Protein AF-A0A7J6R3Q1-F1 (afdb_monomer)

Mean predicted aligned error: 6.63 Å

Nearest PDB structures (foldseek):
  5gvc-assembly1_A  TM=9.371E-01  e=1.812E-25  Homo sapiens
  5gve-assembly1_A  TM=9.717E-01  e=6.604E-25  Homo sapiens
  5gvc-assembly2_B  TM=8.829E-01  e=9.790E-26  Homo sapiens
  9ca0-assembly1_A  TM=7.994E-01  e=2.656E-23  Homo sapiens
  4cgy-assembly1_A  TM=9.527E-01  e=2.030E-17  Homo sapiens

pLDDT: mean 93.54, std 7.45, range [47.19, 98.5]

Structure (mmCIF, N/CA/C/O backbone):
data_AF-A0A7J6R3Q1-F1
#
_entry.id   AF-A0A7J6R3Q1-F1
#
loop_
_atom_site.group_PDB
_atom_site.id
_atom_site.type_symbol
_atom_site.label_atom_id
_atom_site.label_alt_id
_atom_site.label_comp_id
_atom_site.label_asym_id
_atom_site.label_entity_id
_atom_site.label_seq_id
_atom_site.pdbx_PDB_ins_code
_atom_site.Cartn_x
_atom_site.Cartn_y
_atom_site.Cartn_z
_atom_site.occupancy
_atom_site.B_iso_or_equiv
_atom_site.auth_seq_id
_atom_site.auth_comp_id
_atom_site.auth_asym_id
_atom_site.auth_atom_id
_atom_site.pdbx_PDB_model_num
ATOM 1 N N . ALA A 1 1 ? -12.164 14.844 12.478 1.00 47.19 1 ALA A N 1
ATOM 2 C CA . ALA A 1 1 ? -13.475 14.535 13.088 1.00 47.19 1 ALA A CA 1
ATOM 3 C C . ALA A 1 1 ? -14.376 15.763 13.005 1.00 47.19 1 ALA A C 1
ATOM 5 O O . ALA A 1 1 ? -13.894 16.852 13.288 1.00 47.19 1 ALA A O 1
ATOM 6 N N . ASN A 1 2 ? -15.641 15.621 12.595 1.00 47.22 2 ASN A N 1
ATOM 7 C CA . ASN A 1 2 ? -16.601 16.728 12.610 1.00 47.22 2 ASN A CA 1
ATOM 8 C C . ASN A 1 2 ? -16.964 17.042 14.076 1.00 47.22 2 ASN A C 1
ATOM 10 O O . ASN A 1 2 ? -17.654 16.233 14.702 1.00 47.22 2 ASN A O 1
ATOM 14 N N . PRO A 1 3 ? -16.545 18.189 14.646 1.00 54.56 3 PRO A N 1
ATOM 15 C CA . PRO A 1 3 ? -16.768 18.501 16.062 1.00 54.56 3 PRO A CA 1
ATOM 16 C C . PRO A 1 3 ? -18.255 18.531 16.442 1.00 54.56 3 PRO A C 1
ATOM 18 O O . PRO A 1 3 ? -18.611 18.383 17.610 1.00 54.56 3 PRO A O 1
ATOM 21 N N . LYS A 1 4 ? -19.141 18.689 15.448 1.00 55.97 4 LYS A N 1
ATOM 22 C CA . LYS A 1 4 ? -20.593 18.717 15.634 1.00 55.97 4 LYS A CA 1
ATOM 23 C C . LYS A 1 4 ? -21.190 17.356 16.000 1.00 55.97 4 LYS A C 1
ATOM 25 O O . LYS A 1 4 ? -22.265 17.333 16.583 1.00 55.97 4 LYS A O 1
ATOM 30 N N . GLN A 1 5 ? -20.517 16.241 15.702 1.00 71.62 5 GLN A N 1
ATOM 31 C CA . GLN A 1 5 ? -21.080 14.901 15.922 1.00 71.62 5 GLN A CA 1
ATOM 32 C C . GLN A 1 5 ? -21.045 14.444 17.387 1.00 71.62 5 GLN A C 1
ATOM 34 O O . GLN A 1 5 ? -21.755 13.508 17.730 1.00 71.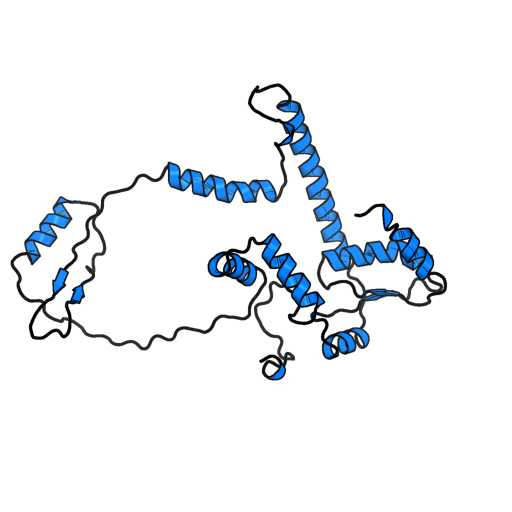62 5 GLN A O 1
ATOM 39 N N . ARG A 1 6 ? -20.243 15.088 18.258 1.00 86.94 6 ARG A N 1
ATOM 40 C CA . ARG A 1 6 ? -20.176 14.811 19.713 1.00 86.94 6 ARG A CA 1
ATOM 41 C C . ARG A 1 6 ? -20.172 13.306 20.057 1.00 86.94 6 ARG A C 1
ATOM 43 O O . ARG A 1 6 ? -20.817 12.880 21.015 1.00 86.94 6 ARG A O 1
ATOM 50 N N . MET A 1 7 ? -19.432 12.498 19.292 1.00 91.25 7 MET A N 1
ATOM 51 C CA . MET A 1 7 ? -19.564 11.035 19.341 1.00 91.25 7 MET A CA 1
ATOM 52 C C . MET A 1 7 ? -19.360 10.390 20.712 1.00 91.25 7 MET A C 1
ATOM 54 O O . MET A 1 7 ? -20.188 9.559 21.082 1.00 91.25 7 MET A O 1
ATOM 58 N N . PRO A 1 8 ? -18.375 10.813 21.524 1.00 93.31 8 PRO A N 1
ATOM 59 C CA . PRO A 1 8 ? -18.234 10.307 22.887 1.00 93.31 8 PRO A CA 1
ATOM 60 C C . PRO A 1 8 ? -19.495 10.487 23.744 1.00 93.31 8 PRO A C 1
ATOM 62 O O . PRO A 1 8 ? -19.832 9.616 24.539 1.00 93.31 8 PRO A O 1
ATOM 65 N N . GLN A 1 9 ? -20.207 11.609 23.588 1.00 93.06 9 GLN A N 1
ATOM 66 C CA . GLN A 1 9 ? -21.422 11.897 24.354 1.00 93.06 9 GLN A CA 1
ATOM 67 C C . GLN A 1 9 ? -22.590 11.033 23.888 1.00 93.06 9 GLN A C 1
ATOM 69 O O . GLN A 1 9 ? -23.322 10.515 24.724 1.00 93.06 9 GLN A O 1
ATOM 74 N N . HIS A 1 10 ? -22.733 10.850 22.574 1.00 94.19 10 HIS A N 1
ATOM 75 C CA . HIS A 1 10 ? -23.753 9.975 22.007 1.00 94.19 10 HIS A CA 1
ATOM 76 C C . HIS A 1 10 ? -23.550 8.521 22.454 1.00 94.19 10 HIS A C 1
ATOM 78 O O . HIS A 1 10 ? -24.457 7.944 23.040 1.00 94.19 10 HIS A O 1
ATOM 84 N N . LEU A 1 11 ? -22.336 7.971 22.320 1.00 95.50 11 LEU A N 1
ATOM 85 C CA . LEU A 1 11 ? -22.019 6.611 22.779 1.00 95.50 11 LEU A CA 1
ATOM 86 C C . LEU A 1 11 ? -22.299 6.421 24.276 1.00 95.50 11 LEU A C 1
ATOM 88 O O . LEU A 1 11 ? -22.873 5.411 24.677 1.00 95.50 11 LEU A O 1
ATOM 92 N N . ARG A 1 12 ? -21.932 7.399 25.115 1.00 95.31 12 ARG A N 1
ATOM 93 C CA . ARG A 1 12 ? -22.235 7.373 26.557 1.00 95.31 12 ARG A CA 1
ATOM 94 C C . ARG A 1 12 ? -23.730 7.440 26.854 1.00 95.31 12 ARG A C 1
ATOM 96 O O . ARG A 1 12 ? -24.148 6.911 27.872 1.00 95.31 12 ARG A O 1
ATOM 103 N N . ALA A 1 13 ? -24.514 8.139 26.037 1.00 94.81 13 ALA A N 1
ATOM 104 C CA . ALA A 1 13 ? -25.957 8.230 26.217 1.00 94.81 13 ALA A CA 1
ATOM 105 C C . ALA A 1 13 ? -26.648 6.912 25.840 1.00 94.81 13 ALA A C 1
ATOM 107 O O . ALA A 1 13 ? -27.387 6.381 26.662 1.00 94.81 13 ALA A O 1
ATOM 108 N N . GLU A 1 14 ? -26.343 6.365 24.660 1.00 95.06 14 GLU A N 1
ATOM 109 C CA . GLU A 1 14 ? -26.954 5.127 24.145 1.00 95.06 14 GLU A CA 1
ATOM 110 C C . GLU A 1 14 ? -26.579 3.886 24.963 1.00 95.06 14 GLU A C 1
ATOM 112 O O . GLU A 1 14 ? -27.340 2.933 25.046 1.00 95.06 14 GLU A O 1
ATOM 117 N N . SER A 1 15 ? -25.405 3.893 25.597 1.00 94.56 15 SER A N 1
ATOM 118 C CA . SER A 1 15 ? -24.937 2.767 26.413 1.00 94.56 15 SER A CA 1
ATOM 119 C C . SER A 1 15 ? -25.564 2.676 27.804 1.00 94.56 15 SER A C 1
ATOM 121 O O . SER A 1 15 ? -25.375 1.669 28.494 1.00 94.56 15 SER A O 1
ATOM 123 N N . LYS A 1 16 ? -26.301 3.700 28.252 1.00 93.19 16 LYS A N 1
ATOM 124 C CA . LYS A 1 16 ? -26.928 3.685 29.579 1.00 93.19 16 LYS A CA 1
ATOM 125 C C . LYS A 1 16 ? -27.995 2.601 29.652 1.00 93.19 16 LYS A C 1
ATOM 127 O O . LYS A 1 16 ? -28.958 2.609 28.898 1.00 93.19 16 LYS A O 1
ATOM 132 N N . GLY A 1 17 ? -27.846 1.706 30.624 1.00 89.94 17 GLY A N 1
ATOM 133 C CA . GLY A 1 17 ? -28.777 0.595 30.830 1.00 89.94 17 GLY A CA 1
ATOM 134 C C . GLY A 1 17 ? -28.518 -0.613 29.927 1.00 89.94 17 GLY A C 1
ATOM 135 O O . GLY A 1 17 ? -29.225 -1.608 30.050 1.00 89.94 17 GLY A O 1
ATOM 136 N N . CYS A 1 18 ? -27.496 -0.576 29.066 1.00 95.12 18 CYS A N 1
ATOM 137 C CA . CYS A 1 18 ? -27.062 -1.754 28.324 1.00 95.12 18 CYS A CA 1
ATOM 138 C C . CYS A 1 18 ? -26.256 -2.710 29.221 1.00 95.12 18 CYS A C 1
ATOM 140 O O . CYS A 1 18 ? -25.419 -2.293 30.028 1.00 95.12 18 CYS A O 1
ATOM 142 N N . ASN A 1 19 ? -26.470 -4.015 29.034 1.00 94.88 19 ASN A N 1
ATOM 143 C CA . ASN A 1 19 ? -25.751 -5.068 29.763 1.00 94.88 19 ASN A CA 1
ATOM 144 C C . ASN A 1 19 ? -24.535 -5.617 29.008 1.00 94.88 19 ASN A C 1
ATOM 146 O O . ASN A 1 19 ? -23.622 -6.139 29.643 1.00 94.88 19 ASN A O 1
ATOM 150 N N . HIS A 1 20 ? -24.532 -5.519 27.676 1.00 95.69 20 HIS A N 1
ATOM 151 C CA . HIS A 1 20 ? -23.501 -6.077 26.804 1.00 95.69 20 HIS A CA 1
ATOM 152 C C . HIS A 1 20 ? -23.085 -5.063 25.737 1.00 95.69 20 HIS A C 1
ATOM 154 O O . HIS A 1 20 ? -23.918 -4.316 25.225 1.00 95.69 20 HIS A O 1
ATOM 160 N N . LEU A 1 21 ? -21.806 -5.087 25.367 1.00 97.25 21 LEU A N 1
ATOM 161 C CA . LEU A 1 21 ? -21.246 -4.370 24.226 1.00 97.25 21 LEU A CA 1
ATOM 162 C C . LEU A 1 21 ? -20.681 -5.384 23.230 1.00 97.25 21 LEU A C 1
ATOM 164 O O . LEU A 1 21 ? -19.829 -6.192 23.592 1.00 97.25 21 LEU A O 1
ATOM 168 N N . VAL A 1 22 ? -21.120 -5.317 21.972 1.00 97.88 22 VAL A N 1
ATOM 169 C CA . VAL A 1 22 ? -20.560 -6.111 20.871 1.00 97.88 22 VAL A CA 1
ATOM 170 C C . VAL A 1 22 ? -19.975 -5.170 19.823 1.00 97.88 22 VAL A C 1
ATOM 172 O O . VAL A 1 22 ? -20.674 -4.314 19.286 1.00 97.88 22 VAL A O 1
ATOM 175 N N . LEU A 1 23 ? -18.685 -5.324 19.545 1.00 98.19 23 LEU A N 1
ATOM 176 C CA . LEU A 1 23 ? -17.909 -4.463 18.660 1.00 98.19 23 LEU A CA 1
ATOM 177 C C . LEU A 1 23 ? -17.920 -5.017 17.229 1.00 98.19 23 LEU A C 1
ATOM 179 O O . LEU A 1 23 ? -17.346 -6.076 16.959 1.00 98.19 23 LEU A O 1
ATOM 183 N N . TRP A 1 24 ? -18.548 -4.270 16.320 1.00 98.06 24 TRP A N 1
ATOM 184 C CA . TRP A 1 24 ? -18.731 -4.599 14.896 1.00 98.06 24 TRP A CA 1
ATOM 185 C C . TRP A 1 24 ? -17.920 -3.694 13.956 1.00 98.06 24 TRP A C 1
ATOM 187 O O . TRP A 1 24 ? -18.307 -3.456 12.819 1.00 98.06 24 TRP A O 1
ATOM 197 N N . LEU A 1 25 ? -16.804 -3.151 14.439 1.00 97.75 25 LEU A N 1
ATOM 198 C CA . LEU A 1 25 ? -15.900 -2.327 13.632 1.00 97.75 25 LEU A CA 1
ATOM 199 C C . LEU A 1 25 ? -15.152 -3.187 12.601 1.00 97.75 25 LEU A C 1
ATOM 201 O O . LEU A 1 25 ? -15.057 -4.404 12.772 1.00 97.75 25 LEU A O 1
ATOM 205 N N . ASP A 1 26 ? -14.592 -2.583 11.558 1.00 96.81 26 ASP A N 1
ATOM 206 C CA . ASP A 1 26 ? -13.839 -3.333 10.546 1.00 96.81 26 ASP A CA 1
ATOM 207 C C . ASP A 1 26 ? -12.664 -4.114 11.157 1.00 96.81 26 ASP A C 1
ATOM 209 O O . ASP A 1 26 ? -12.122 -3.758 12.205 1.00 96.81 26 ASP A O 1
ATOM 213 N N . CYS A 1 27 ? -12.312 -5.249 10.553 1.00 95.94 27 CYS A N 1
ATOM 214 C CA . CYS A 1 27 ? -11.351 -6.201 11.116 1.00 95.94 27 CYS A CA 1
ATOM 215 C C . CYS A 1 27 ? -9.914 -5.946 10.648 1.00 95.94 27 CYS A C 1
ATOM 217 O O . CYS A 1 27 ? -9.266 -6.828 10.085 1.00 95.94 27 CYS A O 1
ATOM 219 N N . ASP A 1 28 ? -9.411 -4.743 10.916 1.00 96.25 28 ASP A N 1
ATOM 220 C CA . ASP A 1 28 ? -7.991 -4.408 10.834 1.00 96.25 28 ASP A CA 1
ATOM 221 C C . ASP A 1 28 ? -7.494 -3.726 12.117 1.00 96.25 28 ASP A C 1
ATOM 223 O O . ASP A 1 28 ? -8.243 -3.530 13.075 1.00 96.25 28 ASP A O 1
ATOM 227 N N . ARG A 1 29 ? -6.207 -3.367 12.141 1.00 96.00 29 ARG A N 1
ATOM 228 C CA . ARG A 1 29 ? -5.588 -2.743 13.316 1.00 96.00 29 ARG A CA 1
ATOM 229 C C . ARG A 1 29 ? -6.234 -1.404 13.684 1.00 96.00 29 ARG A C 1
ATOM 231 O O . ARG A 1 29 ? -6.345 -1.111 14.869 1.00 96.00 29 ARG A O 1
ATOM 238 N N . GLU A 1 30 ? -6.654 -0.604 12.701 1.00 96.38 30 GLU A N 1
ATOM 239 C CA . GLU A 1 30 ? -7.325 0.679 12.956 1.00 96.38 30 GLU A CA 1
ATOM 240 C C . GLU A 1 30 ? -8.714 0.434 13.564 1.00 96.38 30 GLU A C 1
ATOM 242 O O . GLU A 1 30 ? -9.079 1.071 14.549 1.00 96.38 30 GLU A O 1
ATOM 247 N N . GLY A 1 31 ? -9.456 -0.555 13.062 1.00 96.88 31 GLY A N 1
ATOM 248 C CA . GLY A 1 31 ? -10.725 -0.984 13.643 1.00 96.88 31 GLY A CA 1
ATOM 249 C C . GLY A 1 31 ? -10.587 -1.519 15.071 1.00 96.88 31 GLY A C 1
ATOM 250 O O . GLY A 1 31 ? -11.420 -1.201 15.924 1.00 96.88 31 GLY A O 1
ATOM 251 N N . GLU A 1 32 ? -9.520 -2.266 15.378 1.00 97.75 32 GLU A N 1
ATOM 252 C CA . GLU A 1 32 ? -9.195 -2.665 16.756 1.00 97.75 32 GLU A CA 1
ATOM 253 C C . GLU A 1 32 ? -8.835 -1.456 17.632 1.00 97.75 32 GLU A C 1
ATOM 255 O O . GLU A 1 32 ? -9.290 -1.378 18.768 1.00 97.75 32 GLU A O 1
ATOM 260 N N . ASN A 1 33 ? -8.091 -0.469 17.132 1.00 98.31 33 ASN A N 1
ATOM 261 C CA . ASN A 1 33 ? -7.811 0.756 17.890 1.00 98.31 33 ASN A CA 1
ATOM 262 C C . ASN A 1 33 ? -9.106 1.521 18.232 1.00 98.31 33 ASN A C 1
ATOM 264 O O . ASN A 1 33 ? -9.354 1.832 19.401 1.00 98.31 33 ASN A O 1
ATOM 268 N N . ILE A 1 34 ? -10.004 1.691 17.256 1.00 97.88 34 ILE A N 1
ATOM 269 C CA . ILE A 1 34 ? -11.312 2.329 17.468 1.00 97.88 34 ILE A CA 1
ATOM 270 C C . ILE A 1 34 ? -12.184 1.508 18.437 1.00 97.88 34 ILE A C 1
ATOM 272 O O . ILE A 1 34 ? -12.945 2.089 19.215 1.00 97.88 34 ILE A O 1
ATOM 276 N N . CYS A 1 35 ? -12.059 0.172 18.475 1.00 98.12 35 CYS A N 1
ATOM 277 C CA . CYS A 1 35 ? -12.736 -0.646 19.491 1.00 98.12 35 CYS A CA 1
ATOM 278 C C . CYS A 1 35 ? -12.398 -0.160 20.906 1.00 98.12 35 CYS A C 1
ATOM 280 O O . CYS A 1 35 ? -13.302 0.012 21.728 1.00 98.12 35 CYS A O 1
ATOM 282 N N . TYR A 1 36 ? -11.121 0.111 21.185 1.00 97.81 36 TYR A N 1
ATOM 283 C CA . TYR A 1 36 ? -10.690 0.600 22.493 1.00 97.81 36 TYR A CA 1
ATOM 284 C C . TYR A 1 36 ? -11.151 2.039 22.760 1.00 97.81 36 TYR A C 1
ATOM 286 O O . TYR A 1 36 ? -11.558 2.332 23.887 1.00 97.81 36 TYR A O 1
ATOM 294 N N . GLU A 1 37 ? -11.200 2.916 21.753 1.00 97.19 37 GLU A N 1
ATOM 295 C CA . GLU A 1 37 ? -11.795 4.257 21.895 1.00 97.19 37 GLU A CA 1
ATOM 296 C C . GLU A 1 37 ? -13.293 4.196 22.254 1.00 97.19 37 GLU A C 1
ATOM 298 O O . GLU A 1 37 ? -13.773 4.922 23.135 1.00 97.19 37 GLU A O 1
ATOM 303 N N . VAL A 1 38 ? -14.049 3.299 21.610 1.00 97.50 38 VAL A N 1
ATOM 304 C CA . VAL A 1 38 ? -15.466 3.056 21.925 1.00 97.50 38 VAL A CA 1
ATOM 305 C C . VAL A 1 38 ? -15.599 2.511 23.345 1.00 97.50 38 VAL A C 1
ATOM 307 O O . VAL A 1 38 ? -16.398 3.027 24.132 1.00 97.50 38 VAL A O 1
ATOM 310 N N . MET A 1 39 ? -14.785 1.519 23.713 1.00 96.88 39 MET A N 1
ATOM 311 C CA . MET A 1 39 ? -14.803 0.912 25.045 1.00 96.88 39 MET A CA 1
ATOM 312 C C . MET A 1 39 ? -14.539 1.931 26.156 1.00 96.88 39 MET A C 1
ATOM 314 O O . MET A 1 39 ? -15.256 1.921 27.156 1.00 96.88 39 MET A O 1
ATOM 318 N N . GLN A 1 40 ? -13.581 2.848 25.975 1.00 95.75 40 GLN A N 1
ATOM 319 C CA . GLN A 1 40 ? -13.295 3.915 26.945 1.00 95.75 40 GLN A CA 1
ATOM 320 C C . GLN A 1 40 ? -14.526 4.781 27.255 1.00 95.75 40 GLN A C 1
ATOM 322 O O . GLN A 1 40 ? -14.663 5.300 28.363 1.00 95.75 40 GLN A O 1
ATOM 327 N N . ASN A 1 41 ? -15.436 4.931 26.290 1.00 95.81 41 ASN A N 1
ATOM 328 C CA . ASN A 1 41 ? -16.647 5.729 26.443 1.00 95.81 41 ASN A CA 1
ATOM 329 C C . ASN A 1 41 ? -17.856 4.912 26.914 1.00 95.81 41 ASN A C 1
ATOM 331 O O . ASN A 1 41 ? -18.677 5.438 27.663 1.00 95.81 41 ASN A O 1
ATOM 335 N N . VAL A 1 42 ? -17.964 3.651 26.497 1.00 96.19 42 VAL A N 1
ATOM 336 C CA . VAL A 1 42 ? -19.152 2.811 26.714 1.00 96.19 42 VAL A CA 1
ATOM 337 C C . VAL A 1 42 ? -19.048 1.958 27.976 1.00 96.19 42 VAL A C 1
ATOM 339 O O . VAL A 1 42 ? -19.983 1.933 28.770 1.00 96.19 42 VAL A O 1
ATOM 342 N N . VAL A 1 43 ? -17.912 1.293 28.214 1.00 95.19 43 VAL A N 1
ATOM 343 C CA . VAL A 1 43 ? -17.745 0.345 29.335 1.00 95.19 43 VAL A CA 1
ATOM 344 C C . VAL A 1 43 ? -18.062 0.963 30.703 1.00 95.19 43 VAL A C 1
ATOM 346 O O . VAL A 1 43 ? -18.712 0.293 31.505 1.00 95.19 43 VAL A O 1
ATOM 349 N N . PRO A 1 44 ? -17.699 2.230 31.003 1.00 95.06 44 PRO A N 1
ATOM 350 C CA . PRO A 1 44 ? -18.067 2.850 32.275 1.00 95.06 44 PRO A CA 1
ATOM 351 C C . PRO A 1 44 ? -19.580 3.007 32.499 1.00 95.06 44 PRO A C 1
ATOM 353 O O . PRO A 1 44 ? -19.989 3.168 33.647 1.00 95.06 44 PRO A O 1
ATOM 356 N N . GLN A 1 45 ? -20.385 2.994 31.429 1.00 93.62 45 GLN A N 1
ATOM 357 C CA . GLN A 1 45 ? -21.843 3.156 31.473 1.00 93.62 45 GLN A CA 1
ATOM 358 C C . GLN A 1 45 ? -22.599 1.819 31.552 1.00 93.62 45 GLN A C 1
ATOM 360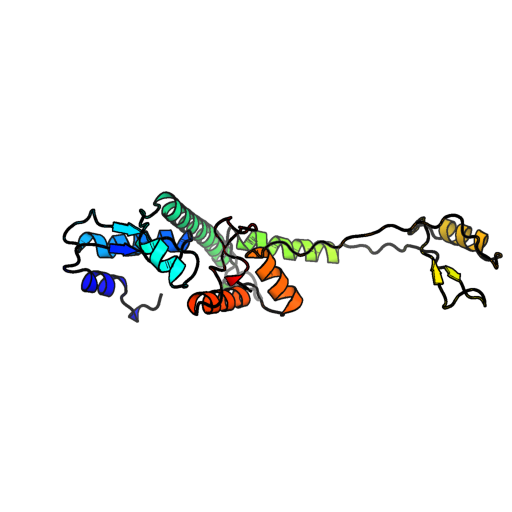 O O . GLN A 1 45 ? -23.790 1.819 31.864 1.00 93.62 45 GLN A O 1
ATOM 365 N N . LEU A 1 46 ? -21.930 0.693 31.275 1.00 92.38 46 LEU A N 1
ATOM 366 C CA . LEU A 1 46 ? -22.546 -0.635 31.300 1.00 92.38 46 LEU A CA 1
ATOM 367 C C . LEU A 1 46 ? -22.841 -1.086 32.733 1.00 92.38 46 LEU A C 1
ATOM 369 O O . LEU A 1 46 ? -22.052 -0.845 33.651 1.00 92.38 46 LEU A O 1
ATOM 373 N N . SER A 1 47 ? -23.946 -1.814 32.908 1.00 87.75 47 SER A N 1
ATOM 374 C CA . SER A 1 47 ? -24.292 -2.430 34.198 1.00 87.75 47 SER A CA 1
ATOM 375 C C . SER A 1 47 ? -23.289 -3.509 34.618 1.00 87.75 47 SER A C 1
ATOM 377 O O . SER A 1 47 ? -23.007 -3.655 35.804 1.00 87.75 47 SER A O 1
ATOM 379 N N . ASP A 1 48 ? -22.721 -4.230 33.647 1.00 87.94 48 ASP A N 1
ATOM 380 C CA . ASP A 1 48 ? -21.618 -5.167 33.850 1.00 87.94 48 ASP A CA 1
ATOM 381 C C . ASP A 1 48 ? -20.472 -4.842 32.887 1.00 87.94 48 ASP A C 1
ATOM 383 O O . ASP A 1 48 ? -20.593 -4.926 31.664 1.00 87.94 48 ASP A O 1
ATOM 387 N N . ARG A 1 49 ? -19.327 -4.473 33.461 1.00 87.31 49 ARG A N 1
ATOM 388 C CA . ARG A 1 49 ? -18.148 -4.010 32.723 1.00 87.31 49 ARG A CA 1
ATOM 389 C C . ARG A 1 49 ? -17.369 -5.139 32.046 1.00 87.31 49 ARG A C 1
ATOM 391 O O . ARG A 1 49 ? -16.471 -4.846 31.263 1.00 87.31 49 ARG A O 1
ATOM 398 N N . LYS A 1 50 ? -17.667 -6.406 32.353 1.00 86.88 50 LYS A N 1
ATOM 399 C CA . LYS A 1 50 ? -16.970 -7.570 31.775 1.00 86.88 50 LYS A CA 1
ATOM 400 C C . LYS A 1 50 ? -17.587 -8.053 30.462 1.00 86.88 50 LYS A C 1
ATOM 402 O O . LYS A 1 50 ? -16.967 -8.835 29.749 1.00 86.88 50 LYS A O 1
ATOM 407 N N . ASN A 1 51 ? -18.773 -7.564 30.116 1.00 92.75 51 ASN A N 1
ATOM 408 C CA . ASN A 1 51 ? -19.552 -8.032 28.975 1.00 92.75 51 ASN A CA 1
ATOM 409 C C . ASN A 1 51 ? -19.202 -7.301 27.673 1.00 92.75 51 ASN A C 1
ATOM 411 O O . ASN A 1 51 ? -20.061 -6.679 27.045 1.00 92.75 51 ASN A O 1
ATOM 415 N N . VAL A 1 52 ? -17.933 -7.380 27.272 1.00 96.94 52 VAL A N 1
ATOM 416 C CA . VAL A 1 52 ? -17.431 -6.795 26.023 1.00 96.94 52 VAL A CA 1
ATOM 417 C C . VAL A 1 52 ? -16.999 -7.899 25.071 1.00 96.94 52 VAL A C 1
ATOM 419 O O . VAL A 1 52 ? -16.173 -8.740 25.417 1.00 96.94 52 VAL A O 1
ATOM 422 N N . TRP A 1 53 ? -17.531 -7.854 23.855 1.00 97.94 53 TRP A N 1
ATOM 423 C CA . TRP A 1 53 ? -17.332 -8.865 22.826 1.00 97.94 53 TRP A CA 1
ATOM 424 C C . TRP A 1 53 ? -16.894 -8.232 21.511 1.00 97.94 53 TRP A C 1
ATOM 426 O O . TRP A 1 53 ? -17.251 -7.095 21.203 1.00 97.94 53 TRP A O 1
ATOM 436 N N . ARG A 1 54 ? -16.158 -8.992 20.703 1.00 98.06 54 ARG A N 1
ATOM 437 C CA . ARG A 1 54 ? -15.666 -8.583 19.387 1.00 98.06 54 ARG A CA 1
ATOM 438 C C . ARG A 1 54 ? -16.175 -9.537 18.314 1.00 98.06 54 ARG A C 1
ATOM 440 O O . ARG A 1 54 ? -15.838 -10.719 18.333 1.00 98.06 54 ARG A O 1
ATOM 447 N N . ALA A 1 55 ? -16.958 -9.017 17.373 1.00 98.12 55 ALA A N 1
ATOM 448 C CA . ALA A 1 55 ? -17.337 -9.748 16.171 1.00 98.12 55 ALA A CA 1
ATOM 449 C C . ALA A 1 55 ? -16.218 -9.634 15.128 1.00 98.12 55 ALA A C 1
ATOM 451 O O . ALA A 1 55 ? -15.715 -8.534 14.896 1.00 98.12 55 ALA A O 1
ATOM 452 N N . LYS A 1 56 ? -15.830 -10.754 14.507 1.00 96.88 56 LYS A N 1
ATOM 453 C CA . LYS A 1 56 ? -14.839 -10.790 13.422 1.00 96.88 56 LYS A CA 1
ATOM 454 C C . LYS A 1 56 ? -15.486 -11.270 12.129 1.00 96.88 56 LYS A C 1
ATOM 456 O O . LYS A 1 56 ? -16.062 -12.352 12.114 1.00 96.88 56 LYS A O 1
ATOM 461 N N . PHE A 1 57 ? -15.377 -10.473 11.074 1.00 95.00 57 PHE A N 1
ATOM 462 C CA . PHE A 1 57 ? -15.971 -10.722 9.761 1.00 95.00 57 PHE A CA 1
ATOM 463 C C . PHE A 1 57 ? -15.056 -10.169 8.660 1.00 95.00 57 PHE A C 1
ATOM 465 O O . PHE A 1 57 ? -14.137 -9.394 8.925 1.00 95.00 57 PHE A O 1
ATOM 472 N N . SER A 1 58 ? -15.253 -10.605 7.420 1.00 93.25 58 SER A N 1
ATOM 473 C CA . SER A 1 58 ? -14.481 -10.140 6.254 1.00 93.25 58 SER A CA 1
ATOM 474 C C . SER A 1 58 ? -15.372 -9.670 5.104 1.00 93.25 58 SER A C 1
ATOM 476 O O . SER A 1 58 ? -14.875 -9.200 4.083 1.00 93.25 58 SER A O 1
ATOM 478 N N . SER A 1 59 ? -16.689 -9.785 5.252 1.00 91.44 59 SER A N 1
ATOM 479 C CA . SER A 1 59 ? -17.702 -9.341 4.302 1.00 91.44 59 SER A CA 1
ATOM 480 C C . SER A 1 59 ? -18.988 -8.960 5.035 1.00 91.44 59 SER A C 1
ATOM 482 O O . SER A 1 59 ? -19.254 -9.431 6.139 1.00 91.44 59 SER A O 1
ATOM 484 N N . LEU A 1 60 ? -19.823 -8.143 4.393 1.00 92.06 60 LEU A N 1
ATOM 485 C CA . LEU A 1 60 ? -21.148 -7.780 4.911 1.00 92.06 60 LEU A CA 1
ATOM 486 C C . LEU A 1 60 ? -22.254 -8.747 4.456 1.00 92.06 60 LEU A C 1
ATOM 488 O O . LEU A 1 60 ? -23.440 -8.431 4.522 1.00 92.06 60 LEU A O 1
ATOM 492 N N . VAL A 1 61 ? -21.879 -9.940 3.988 1.00 89.69 61 VAL A N 1
ATOM 493 C CA . VAL A 1 61 ? -22.828 -10.973 3.565 1.00 89.69 61 VAL A CA 1
ATOM 494 C C . VAL A 1 61 ? -23.431 -11.646 4.798 1.00 89.69 61 VAL A C 1
ATOM 496 O O . VAL A 1 61 ? -22.729 -11.966 5.758 1.00 89.69 61 VAL A O 1
ATOM 499 N N . ALA A 1 62 ? -24.737 -11.924 4.760 1.00 90.31 62 ALA A N 1
ATOM 500 C CA . ALA A 1 62 ? -25.489 -12.459 5.898 1.00 90.31 62 ALA A CA 1
ATOM 501 C C . ALA A 1 62 ? -24.851 -13.709 6.535 1.00 90.31 62 ALA A C 1
ATOM 503 O O . ALA A 1 62 ? -24.823 -13.825 7.758 1.00 90.31 62 ALA A O 1
ATOM 504 N N . LYS A 1 63 ? -24.307 -14.624 5.722 1.00 90.00 63 LYS A N 1
ATOM 505 C CA . LYS A 1 63 ? -23.629 -15.847 6.185 1.00 90.00 63 LYS A CA 1
ATOM 506 C C . LYS A 1 63 ? -22.419 -15.539 7.075 1.00 90.00 63 LYS A C 1
ATOM 508 O O . LYS A 1 63 ? -22.262 -16.171 8.118 1.00 90.00 63 LYS A O 1
ATOM 513 N N . ASP A 1 64 ? -21.605 -14.559 6.687 1.00 90.56 64 ASP A N 1
ATOM 514 C CA . ASP A 1 64 ? -20.395 -14.161 7.412 1.00 90.56 64 ASP A CA 1
ATOM 515 C C . ASP A 1 64 ? -20.750 -13.426 8.713 1.00 90.56 64 ASP A C 1
ATOM 517 O O . ASP A 1 64 ? -20.254 -13.763 9.785 1.00 90.56 64 ASP A O 1
ATOM 521 N N . LEU A 1 65 ? -21.729 -12.516 8.664 1.00 94.38 65 LEU A N 1
ATOM 522 C CA . LEU A 1 65 ? -22.213 -11.805 9.854 1.00 94.38 65 LEU A CA 1
ATOM 523 C C . LEU A 1 65 ? -22.868 -12.751 10.876 1.00 94.38 65 LEU A C 1
ATOM 525 O O . LEU A 1 65 ? -22.623 -12.644 12.077 1.00 94.38 65 LEU A O 1
ATOM 529 N N . GLN A 1 66 ? -23.668 -13.722 10.424 1.00 95.56 66 GLN A N 1
ATOM 530 C CA . GLN A 1 66 ? -24.242 -14.740 11.311 1.00 95.56 66 GLN A CA 1
ATOM 531 C C . GLN A 1 66 ? -23.161 -15.631 11.929 1.00 95.56 66 GLN A C 1
ATOM 533 O O . GLN A 1 66 ? -23.261 -15.993 13.103 1.00 95.56 66 GLN A O 1
ATOM 538 N N . HIS A 1 67 ? -22.130 -15.985 11.158 1.00 94.19 67 HIS A N 1
ATOM 539 C CA . HIS A 1 67 ? -20.985 -16.725 11.674 1.00 94.19 67 HIS A CA 1
ATOM 540 C C . HIS A 1 67 ? -20.228 -15.913 12.736 1.00 94.19 67 HIS A C 1
ATOM 542 O O . HIS A 1 67 ? -19.959 -16.446 13.813 1.00 94.19 67 HIS A O 1
ATOM 548 N N . ALA A 1 68 ? -19.970 -14.628 12.484 1.00 96.56 68 ALA A N 1
ATOM 549 C CA . ALA A 1 68 ? -19.314 -13.716 13.419 1.00 96.56 68 ALA A CA 1
ATOM 550 C C . ALA A 1 68 ? -20.097 -13.565 14.732 1.00 96.56 68 ALA A C 1
ATOM 552 O O . ALA A 1 68 ? -19.519 -13.642 15.813 1.00 96.56 68 ALA A O 1
ATOM 553 N N . TYR A 1 69 ? -21.424 -13.423 14.652 1.00 96.94 69 TYR A N 1
ATOM 554 C CA . TYR A 1 69 ? -22.288 -13.326 15.831 1.00 96.94 69 TYR A CA 1
ATOM 555 C C . TYR A 1 69 ? -22.300 -14.612 16.671 1.00 96.94 69 TYR A C 1
ATOM 557 O O . TYR A 1 69 ? -22.368 -14.554 17.894 1.00 96.94 69 TYR A O 1
ATOM 565 N N . ARG A 1 70 ? -22.218 -15.787 16.033 1.00 97.38 70 ARG A N 1
ATOM 566 C CA . ARG A 1 70 ? -22.160 -17.078 16.742 1.00 97.38 70 ARG A CA 1
ATOM 567 C C . ARG A 1 70 ? -20.789 -17.363 17.361 1.00 97.38 70 ARG A C 1
ATOM 569 O O . ARG A 1 70 ? -20.710 -18.182 18.268 1.00 97.38 70 ARG A O 1
ATOM 576 N N . ASN A 1 71 ? -19.734 -16.703 16.883 1.00 96.88 71 ASN A N 1
ATOM 577 C CA . ASN A 1 71 ? -18.344 -16.932 17.287 1.00 96.88 71 ASN A CA 1
ATOM 578 C C . ASN A 1 71 ? -17.692 -15.635 17.788 1.00 96.88 71 ASN A C 1
ATOM 580 O O . ASN A 1 71 ? -16.623 -15.237 17.321 1.00 96.88 71 ASN A O 1
ATOM 584 N N . LEU A 1 72 ? -18.353 -14.954 18.728 1.00 97.69 72 LEU A N 1
ATOM 585 C CA . LEU A 1 72 ? -17.811 -13.740 19.333 1.00 97.69 72 LEU A CA 1
ATOM 586 C C . LEU A 1 72 ? -16.506 -14.031 20.080 1.00 97.69 72 LEU A C 1
ATOM 588 O O . LEU A 1 72 ? -16.407 -14.986 20.849 1.00 97.69 72 LEU A O 1
ATOM 592 N N . GLY A 1 73 ? -15.515 -13.170 19.865 1.00 97.00 73 GLY A N 1
ATOM 593 C CA . GLY A 1 73 ? -14.248 -13.182 20.584 1.00 97.00 73 GLY A CA 1
ATOM 594 C C . GLY A 1 73 ? -14.091 -11.961 21.485 1.00 97.00 73 GLY A C 1
ATOM 595 O O . GLY A 1 73 ? -15.064 -11.319 21.882 1.00 97.00 73 GLY A O 1
ATOM 596 N N . TYR A 1 74 ? -12.835 -11.612 21.753 1.00 97.25 74 TYR A N 1
ATOM 597 C CA . TYR A 1 74 ? -12.445 -10.432 22.522 1.00 97.25 74 TYR A CA 1
ATOM 598 C C . TYR A 1 74 ? -11.604 -9.480 21.659 1.00 97.25 74 TYR A C 1
ATOM 600 O O . TYR A 1 74 ? -10.918 -9.949 20.743 1.00 97.25 74 TYR A O 1
ATOM 608 N N . PRO A 1 75 ? -11.663 -8.161 21.915 1.00 97.25 75 PRO A N 1
ATOM 609 C CA . PRO A 1 75 ? -10.826 -7.186 21.220 1.00 97.25 75 PRO A CA 1
ATOM 610 C C . PRO A 1 75 ? -9.338 -7.424 21.519 1.00 97.25 75 PRO A C 1
ATOM 612 O O . PRO A 1 75 ? -8.981 -7.902 22.600 1.00 97.25 75 PRO A O 1
ATOM 615 N N . ASN A 1 76 ? -8.467 -7.113 20.557 1.00 97.69 76 ASN A N 1
ATOM 616 C CA . ASN A 1 76 ? -7.031 -7.365 20.666 1.00 97.69 76 ASN A CA 1
ATOM 617 C C . ASN A 1 76 ? -6.262 -6.103 21.079 1.00 97.69 76 ASN A C 1
ATOM 619 O O . ASN A 1 76 ? -5.953 -5.240 20.257 1.00 97.69 76 ASN A O 1
ATOM 623 N N . GLN A 1 77 ? -5.873 -6.031 22.355 1.00 97.25 77 GLN A N 1
ATOM 624 C CA . GLN A 1 77 ? -5.173 -4.865 22.899 1.00 97.25 77 GLN A CA 1
ATOM 625 C C . GLN A 1 77 ? -3.815 -4.621 22.241 1.00 97.25 77 GLN A C 1
ATOM 627 O O . GLN A 1 77 ? -3.425 -3.473 22.058 1.00 97.25 77 GLN A O 1
ATOM 632 N N . ASN A 1 78 ? -3.092 -5.677 21.870 1.00 98.31 78 ASN A N 1
ATOM 633 C CA . ASN A 1 78 ? -1.760 -5.530 21.285 1.00 98.31 78 ASN A CA 1
ATOM 634 C C . ASN A 1 78 ? -1.828 -4.893 19.892 1.00 98.31 78 ASN A C 1
ATOM 636 O O . ASN A 1 78 ? -0.968 -4.087 19.540 1.00 98.31 78 ASN A O 1
ATOM 640 N N . GLU A 1 79 ? -2.862 -5.217 19.111 1.00 97.44 79 GLU A N 1
ATOM 641 C CA . GLU A 1 79 ? -3.100 -4.571 17.817 1.00 97.44 79 GLU A CA 1
ATOM 642 C C . GLU A 1 79 ? -3.452 -3.093 18.000 1.00 97.44 79 GLU A C 1
ATOM 644 O O . GLU A 1 79 ? -2.840 -2.247 17.347 1.00 97.44 79 GLU A O 1
ATOM 649 N N . ALA A 1 80 ? -4.336 -2.769 18.947 1.00 97.88 80 ALA A N 1
ATOM 650 C CA . ALA A 1 80 ? -4.685 -1.385 19.266 1.00 97.88 80 ALA A CA 1
ATOM 651 C C . ALA A 1 80 ? -3.472 -0.562 19.737 1.00 97.88 80 ALA A C 1
ATOM 653 O O . ALA A 1 80 ? -3.226 0.519 19.204 1.00 97.88 80 ALA A O 1
ATOM 654 N N . LEU A 1 81 ? -2.661 -1.104 20.655 1.00 98.25 81 LEU A N 1
ATOM 655 C CA . LEU A 1 81 ? -1.436 -0.459 21.143 1.00 98.25 81 LEU A CA 1
ATOM 656 C C . LEU A 1 81 ? -0.398 -0.258 20.031 1.00 98.25 81 LEU A C 1
ATOM 658 O O . LEU A 1 81 ? 0.366 0.704 20.067 1.00 98.25 81 LEU A O 1
ATOM 662 N N . SER A 1 82 ? -0.364 -1.139 19.025 1.00 98.12 82 SER A N 1
ATOM 663 C CA . SER A 1 82 ? 0.519 -0.955 17.868 1.00 98.12 82 SER A CA 1
ATOM 664 C C . SER A 1 82 ? 0.126 0.263 17.023 1.00 98.12 82 SER A C 1
ATOM 666 O O . SER A 1 82 ? 1.002 0.942 16.483 1.00 98.12 82 SER A O 1
ATOM 668 N N . VAL A 1 83 ? -1.174 0.570 16.939 1.00 98.19 83 VAL A N 1
ATOM 669 C CA . VAL A 1 83 ? -1.676 1.776 16.268 1.00 98.19 83 VAL A CA 1
ATOM 670 C C . VAL A 1 83 ? -1.345 3.016 17.088 1.00 98.19 83 VAL A C 1
ATOM 672 O O . VAL A 1 83 ? -0.810 3.964 16.517 1.00 98.19 83 VAL A O 1
ATOM 675 N N . ASP A 1 84 ? -1.561 2.989 18.406 1.00 97.88 84 ASP A N 1
ATOM 676 C CA . ASP A 1 84 ? -1.203 4.103 19.298 1.00 97.88 84 ASP A CA 1
ATOM 677 C C . ASP A 1 84 ? 0.291 4.439 19.195 1.00 97.88 84 ASP A C 1
ATOM 679 O O . ASP A 1 84 ? 0.669 5.595 18.992 1.00 97.88 84 ASP A O 1
ATOM 683 N N . ALA A 1 85 ? 1.152 3.416 19.239 1.00 98.25 85 ALA A N 1
ATOM 684 C CA . ALA A 1 85 ? 2.592 3.586 19.076 1.00 98.25 85 ALA A CA 1
ATOM 685 C C . ALA A 1 85 ? 2.942 4.227 17.723 1.00 98.25 85 ALA A C 1
ATOM 687 O O . ALA A 1 85 ? 3.755 5.152 17.666 1.00 98.25 85 ALA A O 1
ATOM 688 N N . ARG A 1 86 ? 2.309 3.778 16.629 1.00 98.19 86 ARG A N 1
ATOM 689 C CA . ARG A 1 86 ? 2.504 4.364 15.295 1.00 98.19 86 ARG A CA 1
ATOM 690 C C . ARG A 1 86 ? 2.070 5.833 15.261 1.00 98.19 86 ARG A C 1
ATOM 692 O O . ARG A 1 86 ? 2.836 6.671 14.791 1.00 98.19 86 ARG A O 1
ATOM 699 N N . GLN A 1 87 ? 0.882 6.152 15.777 1.00 97.44 87 GLN A N 1
ATOM 700 C CA . GLN A 1 87 ? 0.366 7.522 15.838 1.00 97.44 87 GLN A CA 1
ATOM 701 C C . GLN A 1 87 ? 1.300 8.443 16.635 1.00 97.44 87 GLN A C 1
ATOM 703 O O . GLN A 1 87 ? 1.586 9.561 16.202 1.00 97.44 87 GLN A O 1
ATOM 708 N N . GLU A 1 88 ? 1.816 7.971 17.773 1.00 98.00 88 GLU A N 1
ATOM 709 C CA . GLU A 1 88 ? 2.733 8.733 18.617 1.00 98.00 88 GLU A CA 1
ATOM 710 C C . GLU A 1 88 ? 4.078 8.994 17.923 1.00 98.00 88 GLU A C 1
ATOM 712 O O . GLU A 1 88 ? 4.571 10.126 17.950 1.00 98.00 88 GLU A O 1
ATOM 717 N N . ILE A 1 89 ? 4.656 7.980 17.268 1.00 97.75 89 ILE A N 1
ATOM 718 C CA . ILE A 1 89 ? 5.913 8.107 16.513 1.00 97.75 89 ILE A CA 1
ATOM 719 C C . ILE A 1 89 ? 5.746 9.085 15.347 1.00 97.75 89 ILE A C 1
ATOM 721 O O . ILE A 1 89 ? 6.562 10.001 15.194 1.00 97.75 89 ILE A O 1
ATOM 725 N N . ASP A 1 90 ? 4.689 8.919 14.549 1.00 97.38 90 ASP A N 1
ATOM 726 C CA . ASP A 1 90 ? 4.406 9.772 13.395 1.00 97.38 90 ASP A CA 1
ATOM 727 C C . ASP A 1 90 ? 4.213 11.232 13.832 1.00 97.38 90 ASP A C 1
ATOM 729 O O . ASP A 1 90 ? 4.797 12.142 13.237 1.00 97.38 90 ASP A O 1
ATOM 733 N N . LEU A 1 91 ? 3.461 11.463 14.916 1.00 97.44 91 LEU A N 1
ATOM 734 C CA . LEU A 1 91 ? 3.207 12.798 15.452 1.00 97.44 91 LEU A CA 1
ATOM 735 C C . LEU A 1 91 ? 4.478 13.441 16.014 1.00 97.44 91 LEU A C 1
ATOM 737 O O . LEU A 1 91 ? 4.802 14.571 15.646 1.00 97.44 91 LEU A O 1
ATOM 741 N N . LYS A 1 92 ? 5.197 12.756 16.912 1.00 97.69 92 LYS A N 1
ATOM 742 C CA . LYS A 1 92 ? 6.371 13.326 17.592 1.00 97.69 92 LYS A CA 1
ATOM 743 C C . LYS A 1 92 ? 7.478 13.642 16.599 1.00 97.69 92 LYS A C 1
ATOM 745 O O . LYS A 1 92 ? 7.961 14.775 16.565 1.00 97.69 92 LYS A O 1
ATOM 750 N N . THR A 1 93 ? 7.844 12.670 15.768 1.00 97.31 93 THR A N 1
ATOM 751 C CA . THR A 1 93 ? 8.894 12.845 14.765 1.00 97.31 93 THR A CA 1
ATOM 752 C C . THR A 1 93 ? 8.452 13.853 13.702 1.00 97.31 93 THR A C 1
ATOM 754 O O . THR A 1 93 ? 9.192 14.788 13.395 1.00 97.31 93 THR A O 1
ATOM 757 N N . GLY A 1 94 ? 7.225 13.731 13.185 1.00 96.81 94 GLY A N 1
ATOM 758 C CA . GLY A 1 94 ? 6.699 14.636 12.165 1.00 96.81 94 GLY A CA 1
ATOM 759 C C . GLY A 1 94 ? 6.673 16.091 12.629 1.00 96.81 94 GLY A C 1
ATOM 760 O O . GLY A 1 94 ? 7.223 16.964 11.956 1.00 96.81 94 GLY A O 1
ATOM 761 N N . VAL A 1 95 ? 6.115 16.367 13.814 1.00 97.25 95 VAL A N 1
ATOM 762 C CA . VAL A 1 95 ? 6.033 17.727 14.369 1.00 97.25 95 VAL A CA 1
ATOM 763 C C . VAL A 1 95 ? 7.413 18.286 14.698 1.00 97.25 95 VAL A C 1
ATOM 765 O O . VAL A 1 95 ? 7.659 19.452 14.388 1.00 97.25 95 VAL A O 1
ATOM 768 N N . ALA A 1 96 ? 8.308 17.495 15.299 1.00 97.81 96 ALA A N 1
ATOM 769 C CA . ALA A 1 96 ? 9.643 17.960 15.673 1.00 97.81 96 ALA A CA 1
ATOM 770 C C . ALA A 1 96 ? 10.436 18.446 14.450 1.00 97.81 96 ALA A C 1
ATOM 772 O O . ALA A 1 96 ? 10.857 19.604 14.406 1.00 97.81 96 ALA A O 1
ATOM 773 N N . PHE A 1 97 ? 10.576 17.598 13.427 1.00 97.81 97 PHE A N 1
ATOM 774 C CA . PHE A 1 97 ? 11.348 17.934 12.230 1.00 97.81 97 PHE A CA 1
ATOM 775 C C . PHE A 1 97 ? 10.637 18.949 11.333 1.00 97.81 97 PHE A C 1
ATOM 777 O O . PHE A 1 97 ? 11.296 19.818 10.759 1.00 97.81 97 PHE A O 1
ATOM 784 N N . THR A 1 98 ? 9.307 18.888 11.220 1.00 97.44 98 THR A N 1
ATOM 785 C CA . THR A 1 98 ? 8.544 19.878 10.443 1.00 97.44 98 THR A CA 1
ATOM 786 C C . THR A 1 98 ? 8.671 21.260 11.073 1.00 97.44 98 THR A C 1
ATOM 788 O O . THR A 1 98 ? 9.094 22.191 10.399 1.00 97.44 98 THR A O 1
ATOM 791 N N . ARG A 1 99 ? 8.399 21.414 12.379 1.00 96.81 99 ARG A N 1
ATOM 792 C CA . ARG A 1 99 ? 8.489 22.728 13.046 1.00 96.81 99 ARG A CA 1
ATOM 793 C C . ARG A 1 99 ? 9.903 23.289 13.073 1.00 96.81 99 ARG A C 1
ATOM 795 O O . ARG A 1 99 ? 10.061 24.506 13.017 1.00 96.81 99 ARG A O 1
ATOM 802 N N . PHE A 1 100 ? 10.912 22.427 13.182 1.00 97.44 100 PHE A N 1
ATOM 803 C CA . PHE A 1 100 ? 12.303 22.847 13.063 1.00 97.44 100 PHE A CA 1
ATOM 804 C C . PHE A 1 100 ? 12.573 23.463 11.683 1.00 97.44 100 PHE A C 1
ATOM 806 O O . PHE A 1 100 ? 13.024 24.602 11.611 1.00 97.44 100 PHE A O 1
ATOM 813 N N . GLN A 1 101 ? 12.242 22.753 10.600 1.00 96.38 101 GLN A N 1
ATOM 814 C CA . GLN A 1 101 ? 12.502 23.216 9.234 1.00 96.38 101 GLN A CA 1
ATOM 815 C C . GLN A 1 101 ? 11.685 24.457 8.870 1.00 96.38 101 GLN A C 1
ATOM 817 O O . GLN A 1 101 ? 12.251 25.418 8.355 1.00 96.38 101 GLN A O 1
ATOM 822 N N . THR A 1 102 ? 10.383 24.474 9.173 1.00 96.00 102 THR A N 1
ATOM 823 C CA . THR A 1 102 ? 9.516 25.617 8.850 1.00 96.00 102 THR A CA 1
ATOM 824 C C . THR A 1 102 ? 10.020 26.889 9.530 1.00 96.00 102 THR A C 1
ATOM 826 O O . THR A 1 102 ? 10.156 27.912 8.869 1.00 96.00 102 THR A O 1
AT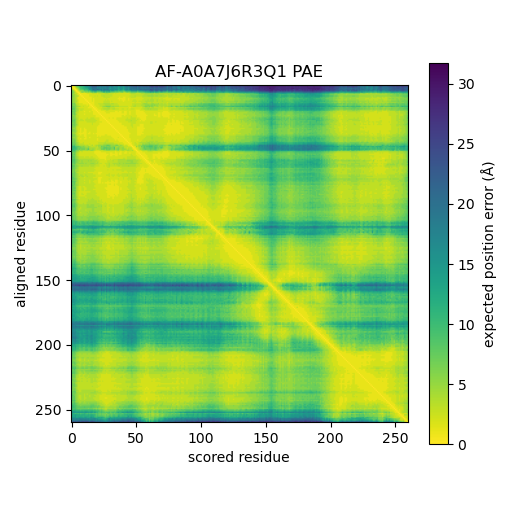OM 829 N N . ARG A 1 103 ? 10.400 26.826 10.817 1.00 94.75 103 ARG A N 1
ATOM 830 C CA . ARG A 1 103 ? 10.994 27.970 11.534 1.00 94.75 103 ARG A CA 1
ATOM 831 C C . ARG A 1 103 ? 12.379 28.343 11.020 1.00 94.75 103 ARG A C 1
ATOM 833 O O . ARG A 1 103 ? 12.674 29.524 10.903 1.00 94.75 103 ARG A O 1
ATOM 840 N N . TYR A 1 104 ? 13.226 27.359 10.728 1.00 95.44 104 TYR A N 1
ATOM 841 C CA . TYR A 1 104 ? 14.586 27.604 10.246 1.00 95.44 104 TYR A CA 1
ATOM 842 C C . TYR A 1 104 ? 14.607 28.300 8.875 1.00 95.44 104 TYR A C 1
ATOM 844 O O . TYR A 1 104 ? 15.477 29.131 8.614 1.00 95.44 104 TYR A O 1
ATOM 852 N N . PHE A 1 105 ? 13.653 27.972 8.001 1.00 94.56 105 PHE A N 1
ATOM 853 C CA . PHE A 1 105 ? 13.548 28.540 6.656 1.00 94.56 105 PHE A CA 1
ATOM 854 C C . PHE A 1 105 ? 12.615 29.752 6.553 1.00 94.56 105 PHE A C 1
ATOM 856 O O . PHE A 1 105 ? 12.546 30.374 5.492 1.00 94.56 105 PHE A O 1
ATOM 863 N N . GLN A 1 106 ? 11.922 30.118 7.633 1.00 94.12 106 GLN A N 1
ATOM 864 C CA . GLN A 1 106 ? 10.982 31.233 7.641 1.00 94.12 106 GLN A CA 1
ATOM 865 C C . GLN A 1 106 ? 11.679 32.550 7.269 1.00 94.12 106 GLN A C 1
ATOM 867 O O . GLN A 1 106 ? 12.580 33.007 7.968 1.00 94.12 106 GLN A O 1
ATOM 872 N N . GLY A 1 107 ? 11.258 33.164 6.157 1.00 91.19 107 GLY A N 1
ATOM 873 C CA . GLY A 1 107 ? 11.812 34.433 5.667 1.00 91.19 107 GLY A CA 1
ATOM 874 C C . GLY A 1 107 ? 13.250 34.353 5.137 1.00 91.19 107 GLY A C 1
ATOM 875 O O . GLY A 1 107 ? 13.847 35.391 4.868 1.00 91.19 107 GLY A O 1
ATOM 876 N N . LYS A 1 108 ? 13.819 33.147 4.987 1.00 93.12 108 LYS A N 1
ATOM 877 C CA . LYS A 1 108 ? 15.212 32.959 4.548 1.00 93.12 108 LYS A CA 1
ATOM 878 C C . LYS A 1 108 ? 15.388 33.053 3.030 1.00 93.12 108 LYS A C 1
ATOM 880 O O . LYS A 1 108 ? 16.443 33.478 2.569 1.00 93.12 108 LYS A O 1
ATOM 885 N N . TYR A 1 109 ? 14.371 32.661 2.266 1.00 91.94 109 TYR A N 1
ATOM 886 C CA . TYR A 1 109 ? 14.374 32.704 0.804 1.00 91.94 109 TYR A CA 1
ATOM 887 C C . TYR A 1 109 ? 13.086 33.369 0.316 1.00 91.94 109 TYR A C 1
ATOM 889 O O . TYR A 1 109 ? 12.007 33.002 0.775 1.00 91.94 109 TYR A O 1
ATOM 897 N N . GLY A 1 110 ? 13.198 34.335 -0.604 1.00 89.00 110 GLY A N 1
ATOM 898 C CA . GLY A 1 110 ? 12.042 35.066 -1.145 1.00 89.00 110 GLY A CA 1
ATOM 899 C C . GLY A 1 110 ? 11.052 34.176 -1.903 1.00 89.00 110 GLY A C 1
ATOM 900 O O . GLY A 1 110 ? 9.853 34.432 -1.861 1.00 89.00 110 GLY A O 1
ATOM 901 N N . ASP A 1 111 ? 11.549 33.090 -2.503 1.00 92.75 111 ASP A N 1
ATOM 902 C CA . ASP A 1 111 ? 10.768 32.172 -3.343 1.00 92.75 111 ASP A CA 1
ATOM 903 C C . ASP A 1 111 ? 10.322 30.894 -2.608 1.00 92.75 111 ASP A C 1
ATOM 905 O O . ASP A 1 111 ? 9.789 29.973 -3.226 1.00 92.75 111 ASP A O 1
ATOM 909 N N . LEU A 1 112 ? 10.557 30.796 -1.293 1.00 90.38 112 LEU A N 1
ATOM 910 C CA . LEU A 1 112 ? 10.180 29.625 -0.501 1.00 90.38 112 LEU A CA 1
ATOM 911 C C . LEU A 1 112 ? 9.091 29.971 0.510 1.00 90.38 112 LEU A C 1
ATOM 913 O O . LEU A 1 112 ? 9.350 30.603 1.537 1.00 90.38 112 LEU A O 1
ATOM 917 N N . ASP A 1 113 ? 7.899 29.421 0.299 1.00 91.88 113 ASP A N 1
ATOM 918 C CA . ASP A 1 113 ? 6.929 29.301 1.379 1.00 91.88 113 ASP A CA 1
ATOM 919 C C . ASP A 1 113 ? 7.348 28.163 2.321 1.00 91.88 113 ASP A C 1
ATOM 921 O O . ASP A 1 113 ? 7.086 26.980 2.090 1.00 91.88 113 ASP A O 1
ATOM 925 N N . SER A 1 114 ? 8.016 28.542 3.413 1.00 87.06 114 SER A N 1
ATOM 926 C CA . SER A 1 114 ? 8.477 27.608 4.444 1.00 87.06 114 SER A CA 1
ATOM 927 C C . SER A 1 114 ? 7.361 26.737 5.032 1.00 87.06 114 SER A C 1
ATOM 929 O O . SER A 1 114 ? 7.671 25.660 5.534 1.00 87.06 114 SER A O 1
ATOM 931 N N . SER A 1 115 ? 6.085 27.146 4.953 1.00 88.25 115 SER A N 1
ATOM 932 C CA . SER A 1 115 ? 4.951 26.376 5.484 1.00 88.25 115 SER A CA 1
ATOM 933 C C . SER A 1 115 ? 4.679 25.076 4.717 1.00 88.25 115 SER A C 1
ATOM 935 O O . SER A 1 115 ? 4.066 24.159 5.264 1.00 88.25 115 SER A O 1
ATOM 937 N N . LEU A 1 116 ? 5.193 24.964 3.488 1.00 90.75 116 LEU A N 1
ATOM 938 C CA . LEU A 1 116 ? 5.080 23.773 2.646 1.00 90.75 116 LEU A CA 1
ATOM 939 C C . LEU A 1 116 ? 6.108 22.688 3.003 1.00 90.75 116 LEU A C 1
ATOM 941 O O . LEU A 1 116 ? 5.963 21.534 2.593 1.00 90.75 116 LEU A O 1
ATOM 945 N N . VAL A 1 117 ? 7.154 23.030 3.764 1.00 93.56 117 VAL A N 1
ATOM 946 C CA . VAL A 1 117 ? 8.210 22.085 4.139 1.00 93.56 117 VAL A CA 1
ATOM 947 C C . VAL A 1 117 ? 7.718 21.199 5.276 1.00 93.56 117 VAL A C 1
ATOM 949 O O . VAL A 1 117 ? 7.432 21.675 6.373 1.00 93.56 117 VAL A O 1
ATOM 952 N N . SER A 1 118 ? 7.660 19.890 5.036 1.00 96.25 118 SER A N 1
ATOM 953 C CA . SER A 1 118 ? 7.265 18.914 6.049 1.00 96.25 118 SER A CA 1
ATOM 954 C C . SER A 1 118 ? 8.171 17.691 6.050 1.00 96.25 118 SER A C 1
ATOM 956 O O . SER A 1 118 ? 8.757 17.304 5.039 1.00 96.25 118 SER A O 1
ATOM 958 N N . TYR A 1 119 ? 8.273 17.064 7.216 1.00 97.62 119 TYR A N 1
ATOM 959 C CA . TYR A 1 119 ? 8.948 15.790 7.401 1.00 97.62 119 TYR A CA 1
ATOM 960 C C . TYR A 1 119 ? 7.976 14.771 7.976 1.00 97.62 119 TYR A C 1
ATOM 962 O O . TYR A 1 119 ? 7.193 15.084 8.872 1.00 97.62 119 TYR A O 1
ATOM 970 N N . GLY A 1 120 ? 8.087 13.533 7.509 1.00 96.69 120 GLY A N 1
ATOM 971 C CA . GLY A 1 120 ? 7.396 12.413 8.124 1.00 96.69 120 GLY A CA 1
ATOM 972 C C . GLY A 1 120 ? 8.156 11.115 7.864 1.00 96.69 120 GLY A C 1
ATOM 973 O O . GLY A 1 120 ? 8.710 10.937 6.774 1.00 96.69 120 GLY A O 1
ATOM 974 N N . PRO A 1 121 ? 8.174 10.197 8.843 1.00 96.56 121 PRO A N 1
ATOM 975 C CA . PRO A 1 121 ? 9.028 9.011 8.807 1.00 96.56 121 PRO A CA 1
ATOM 976 C C . PRO A 1 121 ? 8.724 8.078 7.625 1.00 96.56 121 PRO A C 1
ATOM 978 O O . PRO A 1 121 ? 9.627 7.404 7.143 1.00 96.56 121 PRO A O 1
ATOM 981 N N . CYS A 1 122 ? 7.488 8.074 7.109 1.00 96.75 122 CYS A N 1
ATOM 982 C CA . CYS A 1 122 ? 7.099 7.303 5.922 1.00 96.75 122 CYS A CA 1
ATOM 983 C C . CYS A 1 122 ? 7.028 8.153 4.634 1.00 96.75 122 CYS A C 1
ATOM 985 O O . CYS A 1 122 ? 7.448 7.700 3.565 1.00 96.75 122 CYS A O 1
ATOM 987 N N . GLN A 1 123 ? 6.559 9.407 4.712 1.00 96.12 123 GLN A N 1
ATOM 988 C CA . GLN A 1 123 ? 6.419 10.268 3.527 1.00 96.12 123 GLN A CA 1
ATOM 989 C C . GLN A 1 123 ? 7.773 10.622 2.895 1.00 96.12 123 GLN A C 1
ATOM 991 O O . GLN A 1 123 ? 7.894 10.664 1.673 1.00 96.12 123 GLN A O 1
ATOM 996 N N . THR A 1 124 ? 8.809 10.841 3.714 1.00 97.69 124 THR A N 1
ATOM 997 C CA . THR A 1 124 ? 10.125 11.272 3.233 1.00 97.69 124 THR A CA 1
ATOM 998 C C . THR A 1 124 ? 10.841 10.155 2.457 1.00 97.69 124 THR A C 1
ATOM 1000 O O . THR A 1 124 ? 11.259 10.417 1.328 1.00 97.69 124 THR A O 1
ATOM 1003 N N . PRO A 1 125 ? 10.914 8.898 2.948 1.00 98.19 125 PRO A N 1
ATOM 1004 C CA . PRO A 1 125 ? 11.392 7.774 2.134 1.00 98.19 125 PRO A CA 1
ATOM 1005 C C . PRO A 1 125 ? 10.535 7.503 0.890 1.00 98.19 125 PRO A C 1
ATOM 1007 O O . PRO A 1 125 ? 11.060 7.104 -0.147 1.00 98.19 125 PRO A O 1
ATOM 1010 N N . THR A 1 126 ? 9.224 7.752 0.959 1.00 97.75 126 THR A N 1
ATOM 1011 C CA . THR A 1 126 ? 8.339 7.605 -0.207 1.00 97.75 126 THR A CA 1
ATOM 1012 C C . THR A 1 126 ? 8.720 8.590 -1.316 1.00 97.75 126 THR A C 1
ATOM 1014 O O . THR A 1 126 ? 8.908 8.181 -2.461 1.00 97.75 126 THR A O 1
ATOM 1017 N N . LEU A 1 127 ? 8.919 9.870 -0.979 1.00 98.12 127 LEU A N 1
ATOM 1018 C CA . LEU A 1 127 ? 9.404 10.880 -1.925 1.00 98.12 127 LEU A CA 1
ATOM 1019 C C . LEU A 1 127 ? 10.809 10.545 -2.445 1.00 98.12 127 LEU A C 1
ATOM 1021 O O . LEU A 1 127 ? 11.101 10.771 -3.620 1.00 98.12 127 LEU A O 1
ATOM 1025 N N . TRP A 1 128 ? 11.664 9.968 -1.597 1.00 98.25 128 TRP A N 1
ATOM 1026 C CA . TRP A 1 128 ? 13.010 9.561 -1.989 1.00 98.25 128 TRP A CA 1
ATOM 1027 C C . TRP A 1 128 ? 13.013 8.569 -3.158 1.00 98.25 128 TRP A C 1
ATOM 1029 O O . TRP A 1 128 ? 13.854 8.712 -4.040 1.00 98.25 128 TRP A O 1
ATOM 1039 N N . PHE A 1 129 ? 12.067 7.625 -3.249 1.00 98.31 129 PHE A N 1
ATOM 1040 C CA . PHE A 1 129 ? 11.983 6.737 -4.421 1.00 98.31 129 PHE A CA 1
ATOM 1041 C C . PHE A 1 129 ? 11.753 7.510 -5.728 1.00 98.31 129 PHE A C 1
ATOM 1043 O O . PHE A 1 129 ? 12.369 7.191 -6.748 1.00 98.31 129 PHE A O 1
ATOM 1050 N N . CYS A 1 130 ? 10.912 8.547 -5.696 1.00 98.31 130 CYS A N 1
ATOM 1051 C CA . CYS A 1 130 ? 10.650 9.406 -6.851 1.00 98.31 130 CYS A CA 1
ATOM 1052 C C . CYS A 1 130 ? 11.886 10.233 -7.222 1.00 98.31 130 CYS A C 1
ATOM 1054 O O . CYS A 1 130 ? 12.281 10.257 -8.386 1.00 98.31 130 CYS A O 1
ATOM 1056 N N . VAL A 1 131 ? 12.522 10.867 -6.231 1.00 98.50 131 VAL A N 1
ATOM 1057 C CA . VAL A 1 131 ? 13.729 11.686 -6.434 1.00 98.50 131 VAL A CA 1
ATOM 1058 C C . VAL A 1 131 ? 14.894 10.830 -6.923 1.00 98.50 131 VAL A C 1
ATOM 1060 O O . VAL A 1 131 ? 15.596 11.224 -7.847 1.00 98.50 131 VAL A O 1
ATOM 1063 N N . ARG A 1 132 ? 15.072 9.627 -6.369 1.00 98.31 132 ARG A N 1
ATOM 1064 C CA . ARG A 1 132 ? 16.079 8.673 -6.836 1.00 98.31 132 ARG A CA 1
ATOM 1065 C C . ARG A 1 132 ? 15.864 8.332 -8.304 1.00 98.31 132 ARG A 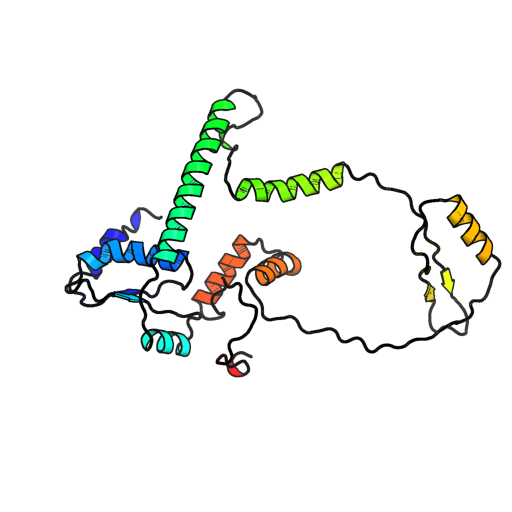C 1
ATOM 1067 O O . ARG A 1 132 ? 16.796 8.470 -9.082 1.00 98.31 132 ARG A O 1
ATOM 1074 N N . ARG A 1 133 ? 14.644 7.947 -8.698 1.00 98.38 133 ARG A N 1
ATOM 1075 C CA . ARG A 1 133 ? 14.342 7.652 -10.106 1.00 98.38 133 ARG A CA 1
ATOM 1076 C C . ARG A 1 133 ? 14.564 8.868 -11.005 1.00 98.38 133 ARG A C 1
ATOM 1078 O O . ARG A 1 133 ? 15.050 8.709 -12.117 1.00 98.38 133 ARG A O 1
ATOM 1085 N N . HIS A 1 134 ? 14.207 10.063 -10.545 1.00 98.44 134 HIS A N 1
ATOM 1086 C CA . HIS A 1 134 ? 14.481 11.289 -11.284 1.00 98.44 134 HIS A CA 1
ATOM 1087 C C . HIS A 1 134 ? 15.987 11.476 -11.505 1.00 98.44 134 HIS A C 1
ATOM 1089 O O . HIS A 1 134 ? 16.404 11.675 -12.640 1.00 98.44 134 HIS A O 1
ATOM 1095 N N . ASN A 1 135 ? 16.798 11.324 -10.457 1.00 98.38 135 ASN A N 1
ATOM 1096 C CA . ASN A 1 135 ? 18.252 11.422 -10.558 1.00 98.38 135 ASN A CA 1
ATOM 1097 C C . ASN A 1 135 ? 18.829 10.356 -11.491 1.00 98.38 135 ASN A C 1
ATOM 1099 O O . ASN A 1 135 ? 19.627 10.711 -12.346 1.00 98.38 135 ASN A O 1
ATOM 1103 N N . ASP A 1 136 ? 18.378 9.099 -11.386 1.00 98.31 136 ASP A N 1
ATOM 1104 C CA . ASP A 1 136 ? 18.797 8.014 -12.283 1.00 98.31 136 ASP A CA 1
ATOM 1105 C C . ASP A 1 136 ? 18.534 8.374 -13.760 1.00 98.31 136 ASP A C 1
ATOM 1107 O O . ASP A 1 136 ? 19.345 8.060 -14.620 1.00 98.31 136 ASP A O 1
ATOM 1111 N N . ILE A 1 137 ? 17.420 9.058 -14.063 1.00 98.31 137 ILE A N 1
ATOM 1112 C CA . ILE A 1 137 ? 17.094 9.536 -15.418 1.00 98.31 137 ILE A CA 1
ATOM 1113 C C . ILE A 1 137 ? 17.988 10.715 -15.827 1.00 98.31 137 ILE A C 1
ATOM 1115 O O . ILE A 1 137 ? 18.429 10.769 -16.970 1.00 98.31 137 ILE A O 1
ATOM 1119 N N . GLN A 1 138 ? 18.247 11.665 -14.924 1.00 98.06 138 GLN A N 1
ATOM 1120 C CA . GLN A 1 138 ? 19.071 12.847 -15.214 1.00 98.06 138 GLN A CA 1
ATOM 1121 C C . GLN A 1 138 ? 20.549 12.502 -15.424 1.00 98.06 138 GLN A C 1
ATOM 1123 O O . GLN A 1 138 ? 21.224 13.143 -16.224 1.00 98.06 138 GLN A O 1
ATOM 1128 N N . THR A 1 139 ? 21.064 11.514 -14.691 1.00 97.81 139 THR A N 1
ATOM 1129 C CA . THR A 1 139 ? 22.467 11.091 -14.772 1.00 97.81 139 THR A CA 1
ATOM 1130 C C . THR A 1 139 ? 22.695 9.972 -15.781 1.00 97.81 139 THR A C 1
ATOM 1132 O O . THR A 1 139 ? 23.851 9.625 -16.030 1.00 97.81 139 THR A O 1
ATOM 1135 N N . PHE A 1 140 ? 21.629 9.420 -16.372 1.00 98.38 140 PHE A N 1
ATOM 1136 C CA . PHE A 1 140 ? 21.731 8.409 -17.414 1.00 98.38 140 PHE A CA 1
ATOM 1137 C C . PHE A 1 140 ? 22.517 8.961 -18.605 1.00 98.38 140 PHE A C 1
ATOM 1139 O O . PHE A 1 140 ? 22.144 9.976 -19.190 1.00 98.38 140 PHE A O 1
ATOM 1146 N N . GLN A 1 141 ? 23.599 8.277 -18.966 1.00 97.50 141 GLN A N 1
ATOM 1147 C CA . GLN A 1 141 ? 24.386 8.563 -20.161 1.00 97.50 141 GLN A CA 1
ATOM 1148 C C . GLN A 1 141 ? 24.007 7.525 -21.221 1.00 97.50 141 GLN A C 1
ATOM 1150 O O . GLN A 1 141 ? 24.381 6.362 -21.068 1.00 97.50 141 GLN A O 1
ATOM 1155 N N . PRO A 1 142 ? 23.228 7.888 -22.259 1.00 97.19 142 PRO A N 1
ATOM 1156 C CA . PRO A 1 142 ? 22.887 6.955 -23.321 1.00 97.19 142 PRO A CA 1
ATOM 1157 C C . PRO A 1 142 ? 24.147 6.491 -24.049 1.00 97.19 142 PRO A C 1
ATOM 1159 O O . PRO A 1 142 ? 24.919 7.304 -24.556 1.00 97.19 142 PRO A O 1
ATOM 1162 N N . GLU A 1 143 ? 24.327 5.180 -24.137 1.00 96.88 143 GLU A N 1
ATOM 1163 C CA . GLU A 1 143 ? 25.413 4.576 -24.899 1.00 96.88 143 GLU A CA 1
ATOM 1164 C C . GLU A 1 143 ? 24.889 4.102 -26.252 1.00 96.88 143 GLU A C 1
ATOM 1166 O O . GLU A 1 143 ? 23.833 3.470 -26.348 1.00 96.88 143 GLU A O 1
ATOM 1171 N N . THR A 1 144 ? 25.628 4.420 -27.316 1.00 97.19 144 THR A N 1
ATOM 1172 C CA . THR A 1 144 ? 25.300 3.914 -28.650 1.00 97.19 144 THR A CA 1
ATOM 1173 C C . THR A 1 144 ? 25.632 2.432 -28.707 1.00 97.19 144 THR A C 1
ATOM 1175 O O . THR A 1 144 ? 26.751 2.028 -28.395 1.00 97.19 144 THR A O 1
ATOM 1178 N N . TYR A 1 145 ? 24.665 1.636 -29.142 1.00 97.31 145 TYR A N 1
ATOM 1179 C CA . TYR A 1 145 ? 24.848 0.226 -29.438 1.00 97.31 145 TYR A CA 1
ATOM 1180 C C . TYR A 1 145 ? 24.347 -0.076 -30.849 1.00 97.31 145 TYR A C 1
ATOM 1182 O O . TYR A 1 145 ? 23.602 0.695 -31.454 1.00 97.31 145 TYR A O 1
ATOM 1190 N N . TYR A 1 146 ? 24.775 -1.217 -31.364 1.00 96.44 146 TYR A N 1
ATOM 1191 C CA . TYR A 1 146 ? 24.538 -1.675 -32.717 1.00 96.44 146 TYR A CA 1
ATOM 1192 C C . TYR A 1 146 ? 23.985 -3.096 -32.662 1.00 96.44 146 TYR A C 1
ATOM 1194 O O . TYR A 1 146 ? 24.567 -3.982 -32.028 1.00 96.44 146 TYR A O 1
ATOM 1202 N N . THR A 1 147 ? 22.868 -3.312 -33.341 1.00 95.62 147 THR A N 1
ATOM 1203 C CA . THR A 1 147 ? 22.287 -4.627 -33.621 1.00 95.62 147 THR A CA 1
ATOM 1204 C C . THR A 1 147 ? 22.363 -4.890 -35.121 1.00 95.62 147 THR A C 1
ATOM 1206 O O . THR A 1 147 ? 22.581 -3.974 -35.918 1.00 95.62 147 THR A O 1
ATOM 1209 N N . ILE A 1 148 ? 22.230 -6.153 -35.515 1.00 93.38 148 ILE A N 1
ATOM 1210 C CA . ILE A 1 148 ? 22.152 -6.544 -36.921 1.00 93.38 148 ILE A CA 1
ATOM 1211 C C . ILE A 1 148 ? 20.773 -7.146 -37.144 1.00 93.38 148 ILE A C 1
ATOM 1213 O O . ILE A 1 148 ? 20.522 -8.279 -36.737 1.00 93.38 148 ILE A O 1
ATOM 1217 N N . ASP A 1 149 ? 19.906 -6.390 -37.808 1.00 91.94 149 ASP A N 1
ATOM 1218 C CA . ASP A 1 149 ? 18.567 -6.845 -38.162 1.00 91.94 149 ASP A CA 1
ATOM 1219 C C . ASP A 1 149 ? 18.598 -7.447 -39.570 1.00 91.94 149 ASP A C 1
ATOM 1221 O O . ASP A 1 149 ? 18.942 -6.773 -40.545 1.00 91.94 149 ASP A O 1
ATOM 1225 N N . VAL A 1 150 ? 18.248 -8.729 -39.684 1.00 91.62 150 VAL A N 1
ATOM 1226 C CA . VAL A 1 150 ? 18.216 -9.446 -40.966 1.00 91.62 150 VAL A CA 1
ATOM 1227 C C . VAL A 1 150 ? 16.772 -9.736 -41.342 1.00 91.62 150 VAL A C 1
ATOM 1229 O O . VAL A 1 150 ? 16.046 -10.389 -40.592 1.00 91.62 150 VAL A O 1
ATOM 1232 N N . LYS A 1 151 ? 16.368 -9.276 -42.527 1.00 92.25 151 LYS A N 1
ATOM 1233 C CA . LYS A 1 151 ? 15.052 -9.541 -43.108 1.00 92.25 151 LYS A CA 1
ATOM 1234 C C . LYS A 1 151 ? 15.174 -10.624 -44.176 1.00 92.25 151 LYS A C 1
ATOM 1236 O O . LYS A 1 151 ? 15.868 -10.428 -45.170 1.00 92.25 151 LYS A O 1
ATOM 1241 N N . LEU A 1 152 ? 14.491 -11.747 -43.985 1.00 91.00 152 LEU A N 1
ATOM 1242 C CA . LEU A 1 152 ? 14.378 -12.801 -44.988 1.00 91.00 152 LEU A CA 1
ATOM 1243 C C . LEU A 1 152 ? 13.105 -12.608 -45.815 1.00 91.00 152 LEU A C 1
ATOM 1245 O O . LEU A 1 152 ? 12.009 -12.500 -45.264 1.00 91.00 152 LEU A O 1
ATOM 1249 N N . GLU A 1 153 ? 13.255 -12.606 -47.139 1.00 88.75 153 GLU A N 1
ATOM 1250 C CA . GLU A 1 153 ? 12.165 -12.541 -48.114 1.00 88.75 153 GLU A CA 1
ATOM 1251 C C . GLU A 1 153 ? 12.414 -13.549 -49.237 1.00 88.75 153 GLU A C 1
ATOM 1253 O O . GLU A 1 153 ? 13.549 -13.756 -49.660 1.00 88.75 153 GLU A O 1
ATOM 1258 N N . GLY A 1 154 ? 11.357 -14.188 -49.732 1.00 84.94 154 GLY A N 1
ATOM 1259 C CA . GLY A 1 154 ? 11.470 -15.141 -50.829 1.00 84.94 154 GLY A CA 1
ATOM 1260 C C . GLY A 1 154 ? 10.184 -15.922 -51.052 1.00 84.94 154 GLY A C 1
ATOM 1261 O O . GLY A 1 154 ? 9.308 -15.953 -50.194 1.00 84.94 154 GLY A O 1
ATOM 1262 N N . SER A 1 155 ? 10.086 -16.592 -52.198 1.00 77.38 155 SER A N 1
ATOM 1263 C CA . SER A 1 155 ? 8.900 -17.367 -52.595 1.00 77.38 155 SER A CA 1
ATOM 1264 C C . SER A 1 155 ? 8.571 -18.544 -51.667 1.00 77.38 155 SER A C 1
ATOM 1266 O O . SER A 1 155 ? 7.459 -19.060 -51.718 1.00 77.38 155 SER A O 1
ATOM 1268 N N . GLN A 1 156 ? 9.517 -18.971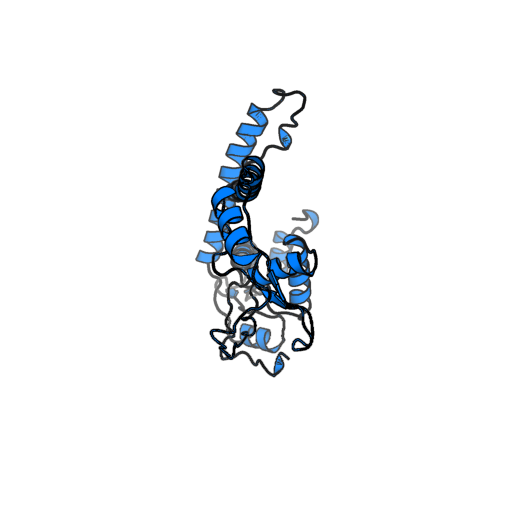 -50.824 1.00 80.19 156 GLN A N 1
ATOM 1269 C CA . GLN A 1 156 ? 9.337 -20.052 -49.848 1.00 80.19 156 GLN A CA 1
ATOM 1270 C C . GLN A 1 156 ? 8.771 -19.578 -48.498 1.00 80.19 156 GLN A C 1
ATOM 1272 O O . GLN A 1 156 ? 8.412 -20.409 -47.667 1.00 80.19 156 GLN A O 1
ATOM 1277 N N . LEU A 1 157 ? 8.687 -18.264 -48.262 1.00 83.38 157 LEU A N 1
ATOM 1278 C CA . LEU A 1 157 ? 8.146 -17.680 -47.035 1.00 83.38 157 LEU A CA 1
ATOM 1279 C C . LEU A 1 157 ? 6.756 -17.096 -47.304 1.00 83.38 157 LEU A C 1
ATOM 1281 O O . LEU A 1 157 ? 6.555 -16.371 -48.275 1.00 83.38 157 LEU A O 1
ATOM 1285 N N . ALA A 1 158 ? 5.799 -17.369 -46.415 1.00 85.81 158 ALA A N 1
ATOM 1286 C CA . ALA A 1 158 ? 4.453 -16.795 -46.507 1.00 85.81 158 ALA A CA 1
ATOM 1287 C C . ALA A 1 158 ? 4.433 -15.274 -46.242 1.00 85.81 158 ALA A C 1
ATOM 1289 O O . ALA A 1 158 ? 3.557 -14.564 -46.729 1.00 85.81 158 ALA A O 1
ATOM 1290 N N . SER A 1 159 ? 5.403 -14.773 -45.475 1.00 90.88 159 SER A N 1
ATOM 1291 C CA . SER A 1 159 ? 5.604 -13.355 -45.171 1.00 90.88 159 SER A CA 1
ATOM 1292 C C . SER A 1 159 ? 7.077 -13.089 -44.849 1.00 90.88 159 SER A C 1
ATOM 1294 O O . SER A 1 159 ? 7.768 -14.020 -44.427 1.00 90.88 159 SER A O 1
ATOM 1296 N N . PRO A 1 160 ? 7.565 -11.841 -44.980 1.00 91.62 160 PRO A N 1
ATOM 1297 C CA . PRO A 1 160 ? 8.911 -11.495 -44.544 1.00 91.62 160 PRO A CA 1
ATOM 1298 C C . PRO A 1 160 ? 9.149 -11.853 -43.075 1.00 91.62 160 PRO A C 1
ATOM 1300 O O . PRO A 1 160 ? 8.295 -11.583 -42.227 1.00 91.62 160 PRO A O 1
ATOM 1303 N N . LEU A 1 161 ? 10.311 -12.432 -42.779 1.00 92.44 161 LEU A N 1
ATOM 1304 C CA . LEU A 1 161 ? 10.709 -12.827 -41.429 1.00 92.44 161 LEU A CA 1
ATOM 1305 C C . LEU A 1 161 ? 11.883 -11.965 -40.965 1.00 92.44 161 LEU A C 1
ATOM 1307 O O . LEU A 1 161 ? 12.898 -11.882 -41.654 1.00 92.44 161 LEU A O 1
ATOM 1311 N N . TRP A 1 162 ? 11.753 -11.351 -39.793 1.00 93.06 162 TRP A N 1
ATOM 1312 C CA . TRP A 1 162 ? 12.863 -10.677 -39.122 1.00 93.06 162 TRP A CA 1
ATOM 1313 C C . TRP A 1 162 ? 13.569 -11.662 -38.198 1.00 93.06 162 TRP A C 1
ATOM 1315 O O . TRP A 1 162 ? 12.920 -12.320 -37.386 1.00 93.06 162 TRP A O 1
ATOM 1325 N N . LEU A 1 163 ? 14.886 -11.777 -38.343 1.00 91.88 163 LEU A N 1
ATOM 1326 C CA . LEU A 1 163 ? 15.716 -12.587 -37.462 1.00 91.88 163 LEU A CA 1
ATOM 1327 C C . LEU A 1 163 ? 16.259 -11.728 -36.324 1.00 91.88 163 LEU A C 1
ATOM 1329 O O . LEU A 1 163 ? 16.758 -10.628 -36.558 1.00 91.88 163 LEU A O 1
ATOM 1333 N N . GLU A 1 164 ? 16.230 -12.272 -35.113 1.00 92.38 164 GLU A N 1
ATOM 1334 C CA . GLU A 1 164 ? 16.928 -11.691 -33.972 1.00 92.38 164 GLU A CA 1
ATOM 1335 C C . GLU A 1 164 ? 18.372 -12.191 -33.935 1.00 92.38 164 GLU A C 1
ATOM 1337 O O . GLU A 1 164 ? 18.651 -13.393 -34.016 1.00 92.38 164 GLU A O 1
ATOM 1342 N N . TRP A 1 165 ? 19.321 -11.267 -33.812 1.00 93.81 165 TRP A N 1
ATOM 1343 C CA . TRP A 1 165 ? 20.725 -11.635 -33.745 1.00 93.81 165 TRP A CA 1
ATOM 1344 C C . TRP A 1 165 ? 21.041 -12.325 -32.418 1.00 93.81 165 TRP A C 1
ATOM 1346 O O . TRP A 1 165 ? 20.923 -11.730 -31.351 1.00 93.81 165 TRP A O 1
ATOM 1356 N N . ALA A 1 166 ? 21.539 -13.562 -32.474 1.00 92.19 166 ALA A N 1
ATOM 1357 C CA . ALA A 1 166 ? 21.839 -14.362 -31.281 1.00 92.19 166 ALA A CA 1
ATOM 1358 C C . ALA A 1 166 ? 22.848 -13.717 -30.304 1.00 92.19 166 ALA A C 1
ATOM 1360 O O . ALA A 1 166 ? 22.901 -14.095 -29.136 1.00 92.19 166 ALA A O 1
ATOM 1361 N N . ARG A 1 167 ? 23.667 -12.756 -30.760 1.00 92.12 167 ARG A N 1
ATOM 1362 C CA . ARG A 1 167 ? 24.595 -11.999 -29.896 1.00 92.12 167 ARG A CA 1
ATOM 1363 C C . ARG A 1 167 ? 23.931 -10.814 -29.184 1.00 92.12 167 ARG A C 1
ATOM 1365 O O . ARG A 1 167 ? 24.564 -10.210 -28.324 1.00 92.12 167 ARG A O 1
ATOM 1372 N N . GLY A 1 168 ? 22.691 -10.476 -29.532 1.00 94.19 168 GLY A N 1
ATOM 1373 C CA . GLY A 1 168 ? 21.991 -9.300 -29.033 1.00 94.19 168 GLY A CA 1
ATOM 1374 C C . GLY A 1 168 ? 22.560 -8.018 -29.634 1.00 94.19 168 GLY A C 1
ATOM 1375 O O . GLY A 1 168 ? 22.342 -7.733 -30.807 1.00 94.19 168 GLY A O 1
ATOM 1376 N N . GLN A 1 169 ? 23.292 -7.250 -28.830 1.00 94.62 169 GLN A N 1
ATOM 1377 C CA . GLN A 1 169 ? 23.797 -5.919 -29.179 1.00 94.62 169 GLN A CA 1
ATOM 1378 C C . GLN A 1 169 ? 25.308 -5.797 -28.949 1.00 94.62 169 GLN A C 1
ATOM 1380 O O . GLN A 1 169 ? 25.862 -6.442 -28.058 1.00 94.62 169 GLN A O 1
ATOM 1385 N N . LEU A 1 170 ? 25.971 -4.928 -29.715 1.00 96.00 170 LEU A N 1
ATOM 1386 C CA . LEU A 1 170 ? 27.376 -4.553 -29.538 1.00 96.00 170 LEU A CA 1
ATOM 1387 C C . LEU A 1 170 ? 27.520 -3.054 -29.294 1.00 96.00 170 LEU A C 1
ATOM 1389 O O . LEU A 1 170 ? 26.835 -2.261 -29.921 1.00 96.00 170 LEU A O 1
ATOM 1393 N N . PHE A 1 171 ? 28.470 -2.656 -28.456 1.00 96.44 171 PHE A N 1
ATOM 1394 C CA . PHE A 1 171 ? 28.790 -1.240 -28.216 1.00 96.44 171 PHE A CA 1
ATOM 1395 C C . PHE A 1 171 ? 29.954 -0.733 -29.081 1.00 96.44 171 PHE A C 1
ATOM 1397 O O . PHE A 1 171 ? 30.257 0.456 -29.097 1.00 96.44 171 PHE A O 1
ATOM 1404 N N . ASP A 1 172 ? 30.596 -1.631 -29.833 1.00 96.44 172 ASP A N 1
ATOM 1405 C CA . ASP A 1 172 ? 31.704 -1.309 -30.725 1.00 96.44 172 ASP A CA 1
ATOM 1406 C C . ASP A 1 172 ? 31.249 -1.318 -32.193 1.00 96.44 172 ASP A C 1
ATOM 1408 O O . ASP A 1 172 ? 30.793 -2.339 -32.722 1.00 96.44 172 ASP A O 1
ATOM 1412 N N . LEU A 1 173 ? 31.388 -0.167 -32.857 1.00 96.00 173 LEU A N 1
ATOM 1413 C CA . LEU A 1 173 ? 30.982 0.010 -34.252 1.00 96.00 173 LEU A CA 1
ATOM 1414 C C . LEU A 1 173 ? 31.832 -0.824 -35.221 1.00 96.00 173 LEU A C 1
ATOM 1416 O O . LEU A 1 173 ? 31.307 -1.322 -36.218 1.00 96.00 173 LEU A O 1
ATOM 1420 N N . GLN A 1 174 ? 33.134 -0.981 -34.967 1.00 96.31 174 GLN A N 1
ATOM 1421 C CA . GLN A 1 174 ? 34.025 -1.718 -35.869 1.00 96.31 174 GLN A CA 1
ATOM 1422 C C . GLN A 1 174 ? 33.693 -3.210 -35.854 1.00 96.31 174 GLN A C 1
ATOM 1424 O O . GLN A 1 174 ? 33.594 -3.837 -36.911 1.00 96.31 174 GLN A O 1
ATOM 1429 N N . ALA A 1 175 ? 33.439 -3.764 -34.670 1.00 95.31 175 ALA A N 1
ATOM 1430 C CA . ALA A 1 175 ? 32.983 -5.130 -34.486 1.00 95.31 175 ALA A CA 1
ATOM 1431 C C . ALA A 1 175 ? 31.630 -5.352 -35.175 1.00 95.31 175 ALA A C 1
ATOM 1433 O O . ALA A 1 175 ? 31.491 -6.298 -35.953 1.00 95.31 175 ALA A O 1
ATOM 1434 N N . ALA A 1 176 ? 30.657 -4.456 -34.971 1.00 95.00 176 ALA A N 1
ATOM 1435 C CA . ALA A 1 176 ? 29.351 -4.541 -35.629 1.00 95.00 176 ALA A CA 1
ATOM 1436 C C . ALA A 1 176 ? 29.462 -4.475 -37.164 1.00 95.00 176 ALA A C 1
ATOM 1438 O O . ALA A 1 176 ? 28.872 -5.295 -37.869 1.00 95.00 176 ALA A O 1
ATOM 1439 N N . THR A 1 177 ? 30.286 -3.563 -37.687 1.00 94.75 177 THR A N 1
ATOM 1440 C CA . THR A 1 177 ? 30.528 -3.414 -39.133 1.00 94.75 177 THR A CA 1
ATOM 1441 C C . THR A 1 177 ? 31.213 -4.648 -39.717 1.00 94.75 177 THR A C 1
ATOM 1443 O O . THR A 1 177 ? 30.873 -5.084 -40.818 1.00 94.75 177 THR A O 1
ATOM 1446 N N . THR A 1 178 ? 32.133 -5.258 -38.968 1.00 95.56 178 THR A N 1
ATOM 1447 C CA . THR A 1 178 ? 32.817 -6.494 -39.367 1.00 95.56 178 THR A CA 1
ATOM 1448 C C . THR A 1 178 ? 31.820 -7.642 -39.506 1.00 95.56 178 THR A C 1
ATOM 1450 O O . THR A 1 178 ? 31.784 -8.293 -40.549 1.00 95.56 178 THR A O 1
ATOM 1453 N N . PHE A 1 179 ? 30.949 -7.846 -38.511 1.00 94.62 179 PHE A N 1
ATOM 1454 C CA . PHE A 1 179 ? 29.898 -8.864 -38.590 1.00 94.62 179 PHE A CA 1
ATOM 1455 C C . PHE A 1 179 ? 28.907 -8.599 -39.727 1.00 94.62 179 PHE A C 1
ATOM 1457 O O . PHE A 1 179 ? 28.558 -9.533 -40.444 1.00 94.62 179 PHE A O 1
ATOM 1464 N N . LYS A 1 180 ? 28.505 -7.340 -39.945 1.00 93.94 180 LYS A N 1
ATOM 1465 C CA . LYS A 1 180 ? 27.651 -6.966 -41.081 1.00 93.94 180 LYS A CA 1
ATOM 1466 C C . LYS A 1 180 ? 28.311 -7.325 -42.417 1.00 93.94 180 LYS A C 1
ATOM 1468 O O . LYS A 1 180 ? 27.691 -7.947 -43.272 1.00 93.94 180 LYS A O 1
ATOM 1473 N N . SER A 1 181 ? 29.592 -7.002 -42.572 1.00 94.19 181 SER A N 1
ATOM 1474 C CA . SER A 1 181 ? 30.344 -7.267 -43.806 1.00 94.19 181 SER A CA 1
ATOM 1475 C C . SER A 1 181 ? 30.486 -8.765 -44.096 1.00 94.19 181 SER A C 1
ATOM 1477 O O . SER A 1 181 ? 30.493 -9.167 -45.256 1.00 94.19 181 SER A O 1
ATOM 1479 N N . MET A 1 182 ? 30.565 -9.602 -43.055 1.00 92.56 182 MET A N 1
ATOM 1480 C CA . MET A 1 182 ? 30.614 -11.062 -43.201 1.00 92.56 182 MET A CA 1
ATOM 1481 C C . MET A 1 182 ? 29.320 -11.650 -43.777 1.00 92.56 182 MET A C 1
ATOM 1483 O O . MET A 1 182 ? 29.375 -12.689 -44.434 1.00 92.56 182 MET A O 1
ATOM 1487 N N . ILE A 1 183 ? 28.171 -11.009 -43.542 1.00 91.12 183 ILE A N 1
ATOM 1488 C CA . ILE A 1 183 ? 26.861 -11.514 -43.978 1.00 91.12 183 ILE A CA 1
ATOM 1489 C C . ILE A 1 183 ? 26.309 -10.799 -45.218 1.00 91.12 183 ILE A C 1
ATOM 1491 O O . ILE A 1 183 ? 25.509 -11.399 -45.924 1.00 91.12 183 ILE A O 1
ATOM 1495 N N . ASP A 1 184 ? 26.758 -9.576 -45.524 1.00 89.19 184 ASP A N 1
ATOM 1496 C CA . ASP A 1 184 ? 26.243 -8.732 -46.624 1.00 89.19 184 ASP A CA 1
ATOM 1497 C C . ASP A 1 184 ? 26.258 -9.428 -48.000 1.00 89.19 184 ASP A C 1
ATOM 1499 O O . ASP A 1 184 ? 25.420 -9.145 -48.854 1.00 89.19 184 ASP A O 1
ATOM 1503 N N . SER A 1 185 ? 27.212 -10.332 -48.238 1.00 88.00 185 SER A N 1
ATOM 1504 C CA . SER A 1 185 ? 27.342 -11.068 -49.502 1.00 88.00 185 SER A CA 1
ATOM 1505 C C . SER A 1 185 ? 26.449 -12.311 -49.605 1.00 88.00 185 SER A C 1
ATOM 1507 O O . SER A 1 185 ? 26.363 -12.912 -50.678 1.00 88.00 185 SER A O 1
ATOM 1509 N N . HIS A 1 186 ? 25.791 -12.718 -48.518 1.00 88.38 186 HIS A N 1
ATOM 1510 C CA . HIS A 1 186 ? 24.973 -13.926 -48.476 1.00 88.38 186 HIS A CA 1
ATOM 1511 C C . HIS A 1 186 ? 23.524 -13.616 -48.869 1.00 88.38 186 HIS A C 1
ATOM 1513 O O . HIS A 1 186 ? 22.907 -12.690 -48.354 1.00 88.38 186 HIS A O 1
ATOM 1519 N N . GLN A 1 187 ? 22.964 -14.422 -49.774 1.00 87.62 187 GLN A N 1
ATOM 1520 C CA . GLN A 1 187 ? 21.585 -14.270 -50.273 1.00 87.62 187 GLN A CA 1
ATOM 1521 C C . GLN A 1 187 ? 20.615 -15.320 -49.716 1.00 87.62 187 GLN A C 1
ATOM 1523 O O . GLN A 1 187 ? 19.433 -15.321 -50.051 1.00 87.62 187 GLN A O 1
ATOM 1528 N N . TRP A 1 188 ? 21.111 -16.242 -48.896 1.00 86.69 188 TRP A N 1
ATOM 1529 C CA . TRP A 1 188 ? 20.340 -17.339 -48.328 1.00 86.69 188 TRP A CA 1
ATOM 1530 C C . TRP A 1 188 ? 20.726 -17.546 -46.865 1.00 86.69 188 TRP A C 1
ATOM 1532 O O . TRP A 1 188 ? 21.841 -17.233 -46.451 1.00 86.69 188 TRP A O 1
ATOM 1542 N N . ALA A 1 189 ? 19.793 -18.091 -46.089 1.00 89.06 189 ALA A N 1
ATOM 1543 C CA . ALA A 1 189 ? 20.006 -18.519 -44.715 1.00 89.06 189 ALA A CA 1
ATOM 1544 C C . ALA A 1 189 ? 19.636 -20.000 -44.599 1.00 89.06 189 ALA A C 1
ATOM 1546 O O . ALA A 1 189 ? 18.676 -20.451 -45.223 1.00 89.06 189 ALA A O 1
ATOM 1547 N N . THR A 1 190 ? 20.388 -20.750 -43.796 1.00 90.31 190 THR A N 1
ATOM 1548 C CA . THR A 1 190 ? 20.106 -22.165 -43.535 1.00 90.31 190 THR A CA 1
ATOM 1549 C C . THR A 1 19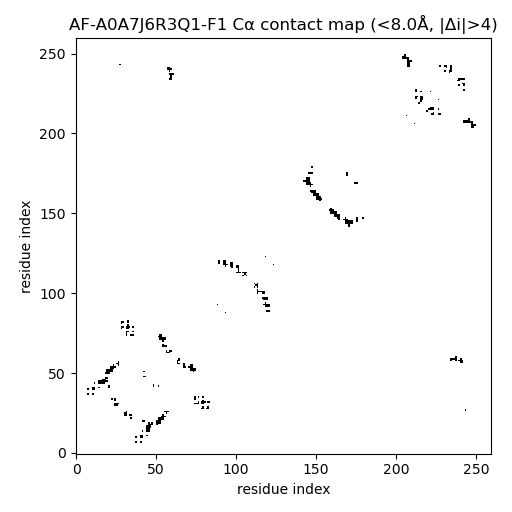0 ? 19.489 -22.314 -42.160 1.00 90.31 190 THR A C 1
ATOM 1551 O O . THR A 1 190 ? 20.042 -21.839 -41.170 1.00 90.31 190 THR A O 1
ATOM 1554 N N . VAL A 1 191 ? 18.360 -23.015 -42.096 1.00 91.38 191 VAL A N 1
ATOM 1555 C CA . VAL A 1 191 ? 17.761 -23.428 -40.827 1.00 91.38 191 VAL A CA 1
ATOM 1556 C C . VAL A 1 191 ? 18.673 -24.469 -40.183 1.00 91.38 191 VAL A C 1
ATOM 1558 O O . VAL A 1 191 ? 18.866 -25.552 -40.731 1.00 91.38 191 VAL A O 1
ATOM 1561 N N . THR A 1 192 ? 19.263 -24.126 -39.040 1.00 95.31 192 THR A N 1
ATOM 1562 C CA . THR A 1 192 ? 20.167 -25.018 -38.299 1.00 95.31 192 THR A CA 1
ATOM 1563 C C . THR A 1 192 ? 19.441 -25.869 -37.265 1.00 95.31 192 THR A C 1
ATOM 1565 O O . THR A 1 192 ? 19.878 -26.980 -36.989 1.00 95.31 192 THR A O 1
ATOM 1568 N N . ASP A 1 193 ? 18.364 -25.344 -36.681 1.00 95.25 193 ASP A N 1
ATOM 1569 C CA . ASP A 1 193 ? 17.577 -25.997 -35.637 1.00 95.25 193 ASP A CA 1
ATOM 1570 C C . ASP A 1 193 ? 16.129 -25.489 -35.675 1.00 95.25 193 ASP A C 1
ATOM 1572 O O . ASP A 1 193 ? 15.886 -24.321 -35.987 1.00 95.25 193 ASP A O 1
ATOM 1576 N N . VAL A 1 194 ? 15.178 -26.368 -35.358 1.00 94.50 194 VAL A N 1
ATOM 1577 C CA . VAL A 1 194 ? 13.768 -26.021 -35.152 1.00 94.50 194 VAL A CA 1
ATOM 1578 C C . VAL A 1 194 ? 13.331 -26.688 -33.861 1.00 94.50 194 VAL A C 1
ATOM 1580 O O . VAL A 1 194 ? 13.324 -27.915 -33.764 1.00 94.50 194 VAL A O 1
ATOM 1583 N N . SER A 1 195 ? 12.946 -25.879 -32.878 1.00 95.12 195 SER A N 1
ATOM 1584 C CA . SER A 1 195 ? 12.418 -26.373 -31.613 1.00 95.12 195 SER A CA 1
ATOM 1585 C C . SER A 1 195 ? 11.010 -25.848 -31.374 1.00 95.12 195 SER A C 1
ATOM 1587 O O . SER A 1 195 ? 10.704 -24.683 -31.618 1.00 95.12 195 SER A O 1
ATOM 1589 N N . GLU A 1 196 ? 10.155 -26.735 -30.881 1.00 95.56 196 GLU A N 1
ATOM 1590 C CA . GLU A 1 196 ? 8.799 -26.421 -30.459 1.00 95.56 196 GLU A CA 1
ATOM 1591 C C . GLU A 1 196 ? 8.688 -26.715 -28.965 1.00 95.56 196 GLU A C 1
ATOM 1593 O O . GLU A 1 196 ? 9.114 -27.769 -28.484 1.00 95.56 196 GLU A O 1
ATOM 1598 N N . LYS A 1 197 ? 8.158 -25.752 -28.211 1.00 95.12 197 LYS A N 1
ATOM 1599 C CA . LYS A 1 197 ? 7.919 -25.890 -26.776 1.00 95.12 197 LYS A CA 1
ATOM 1600 C C . LYS A 1 197 ? 6.501 -25.454 -26.470 1.00 95.12 197 LYS A C 1
ATOM 1602 O O . LYS A 1 197 ? 6.089 -24.358 -26.840 1.00 95.12 197 LYS A O 1
ATOM 1607 N N . GLU A 1 198 ? 5.776 -26.300 -25.751 1.00 94.88 198 GLU A N 1
ATOM 1608 C CA . GLU A 1 198 ? 4.487 -25.922 -25.193 1.00 94.88 198 GLU A CA 1
ATOM 1609 C C . GLU A 1 198 ? 4.718 -25.004 -23.985 1.00 94.88 198 GLU A C 1
ATOM 1611 O O . GLU A 1 198 ? 5.225 -25.428 -22.944 1.00 94.88 198 GLU A O 1
ATOM 1616 N N . GLU A 1 199 ? 4.354 -23.729 -24.121 1.00 94.00 199 GLU A N 1
ATOM 1617 C CA . GLU A 1 199 ? 4.380 -22.774 -23.017 1.00 94.00 199 GLU A CA 1
ATOM 1618 C C . GLU A 1 199 ? 2.985 -22.581 -22.425 1.00 94.00 199 GLU A C 1
ATOM 1620 O O . GLU A 1 199 ? 2.010 -22.300 -23.123 1.00 94.00 199 GLU A O 1
ATOM 1625 N N . ARG A 1 200 ? 2.887 -22.669 -21.094 1.00 94.06 200 ARG A N 1
ATOM 1626 C CA . ARG A 1 200 ? 1.635 -22.434 -20.373 1.00 94.06 200 ARG A CA 1
ATOM 1627 C C . ARG A 1 200 ? 1.689 -21.122 -19.606 1.00 94.06 200 ARG A C 1
ATOM 1629 O O . ARG A 1 200 ? 2.392 -20.995 -18.606 1.00 94.06 200 ARG A O 1
ATOM 1636 N N . ARG A 1 201 ? 0.847 -20.168 -20.002 1.00 93.81 201 ARG A N 1
ATOM 1637 C CA . ARG A 1 201 ? 0.626 -18.944 -19.227 1.00 93.81 201 ARG A CA 1
ATOM 1638 C C . ARG A 1 201 ? -0.307 -19.222 -18.047 1.00 93.81 201 ARG A C 1
ATOM 1640 O O . ARG A 1 201 ? -1.481 -19.545 -18.224 1.00 93.81 201 ARG A O 1
ATOM 1647 N N . SER A 1 202 ? 0.215 -19.088 -16.832 1.00 92.62 202 SER A N 1
ATOM 1648 C CA . SER A 1 202 ? -0.567 -19.268 -15.605 1.00 92.62 202 SER A CA 1
ATOM 1649 C C . SER A 1 202 ? -1.626 -18.178 -15.433 1.00 92.62 202 SER A C 1
ATOM 1651 O O . SER A 1 202 ? -1.404 -17.010 -15.755 1.00 92.62 202 SER A O 1
ATOM 1653 N N . ARG A 1 203 ? -2.776 -18.562 -14.868 1.00 92.81 203 ARG A N 1
ATOM 1654 C CA . ARG A 1 203 ? -3.800 -17.613 -14.409 1.00 92.81 203 ARG A CA 1
ATOM 1655 C C . ARG A 1 203 ? -3.249 -16.724 -13.281 1.00 92.81 203 ARG A C 1
ATOM 1657 O O . ARG A 1 203 ? -2.350 -17.169 -12.561 1.00 92.81 203 ARG A O 1
ATOM 1664 N N . PRO A 1 204 ? -3.791 -15.509 -13.082 1.00 90.88 204 PRO A N 1
ATOM 1665 C CA . PRO A 1 204 ? -3.420 -14.696 -11.931 1.00 90.88 204 PRO A CA 1
ATOM 1666 C C . PRO A 1 204 ? -3.762 -15.412 -10.616 1.00 90.88 204 PRO A C 1
ATOM 1668 O O . PRO A 1 204 ? -4.696 -16.215 -10.543 1.00 90.88 204 PRO A O 1
ATOM 1671 N N . GLY A 1 205 ? -2.987 -15.112 -9.573 1.00 89.75 205 GLY A N 1
ATOM 1672 C CA . GLY A 1 205 ? -3.324 -15.500 -8.202 1.00 89.75 205 GLY A CA 1
ATOM 1673 C C . GLY A 1 205 ? -4.530 -14.722 -7.665 1.00 89.75 205 GLY A C 1
ATOM 1674 O O . GLY A 1 205 ? -5.044 -13.821 -8.331 1.00 89.75 205 GLY A O 1
ATOM 1675 N N . ALA A 1 206 ? -4.966 -15.050 -6.445 1.00 93.62 206 ALA A N 1
ATOM 1676 C CA . ALA A 1 206 ? -6.019 -14.280 -5.787 1.00 93.62 206 ALA A CA 1
ATOM 1677 C C . ALA A 1 206 ? -5.556 -12.833 -5.550 1.00 93.62 206 ALA A C 1
ATOM 1679 O O . ALA A 1 206 ? -4.388 -12.579 -5.239 1.00 93.62 206 ALA A O 1
ATOM 1680 N N . MET A 1 207 ? -6.479 -11.888 -5.710 1.00 95.75 207 MET A N 1
ATOM 1681 C CA . MET A 1 207 ? -6.187 -10.464 -5.603 1.00 95.75 207 MET A CA 1
ATOM 1682 C C . MET A 1 207 ? -5.978 -10.048 -4.143 1.00 95.75 207 MET A C 1
ATOM 1684 O O . MET A 1 207 ? -6.799 -10.362 -3.287 1.00 95.75 207 MET A O 1
ATOM 1688 N N . ASN A 1 208 ? -4.907 -9.298 -3.880 1.00 97.12 208 ASN A N 1
ATOM 1689 C CA . ASN A 1 208 ? -4.676 -8.607 -2.612 1.00 97.12 208 ASN A CA 1
ATOM 1690 C C . ASN A 1 208 ? -4.683 -7.081 -2.812 1.00 97.12 208 ASN A C 1
ATOM 1692 O O . ASN A 1 208 ? -4.765 -6.586 -3.941 1.00 97.12 208 ASN A O 1
ATOM 1696 N N . THR A 1 209 ? -4.542 -6.332 -1.717 1.00 97.94 209 THR A N 1
ATOM 1697 C CA . THR A 1 209 ? -4.576 -4.857 -1.728 1.00 97.94 209 THR A CA 1
ATOM 1698 C C . THR A 1 209 ? -3.543 -4.253 -2.679 1.00 97.94 209 THR A C 1
ATOM 1700 O O . THR A 1 209 ? -3.859 -3.368 -3.470 1.00 97.94 209 THR A O 1
ATOM 1703 N N . VAL A 1 210 ? -2.299 -4.743 -2.634 1.00 97.25 210 VAL A N 1
ATOM 1704 C CA . VAL A 1 210 ? -1.189 -4.190 -3.427 1.00 97.25 210 VAL A CA 1
ATOM 1705 C C . VAL A 1 210 ? -1.438 -4.383 -4.920 1.00 97.25 210 VAL A C 1
ATOM 1707 O O . VAL A 1 210 ? -1.284 -3.442 -5.702 1.00 97.25 210 VAL A O 1
ATOM 1710 N N . LEU A 1 211 ? -1.851 -5.588 -5.322 1.00 97.06 211 LEU A N 1
ATOM 1711 C CA . LEU A 1 211 ? -2.151 -5.886 -6.717 1.00 97.06 211 LEU A CA 1
ATOM 1712 C C . LEU A 1 211 ? -3.358 -5.080 -7.208 1.00 97.06 211 LEU A C 1
ATOM 1714 O O . LEU A 1 211 ? -3.294 -4.525 -8.303 1.00 97.06 211 LEU A O 1
ATOM 1718 N N . MET A 1 212 ? -4.411 -4.960 -6.392 1.00 98.06 212 MET A N 1
ATOM 1719 C CA . MET A 1 212 ? -5.581 -4.138 -6.707 1.00 98.06 212 MET A CA 1
ATOM 1720 C C . MET A 1 212 ? -5.181 -2.683 -6.978 1.00 98.06 212 MET A C 1
ATOM 1722 O O . MET A 1 212 ? -5.532 -2.142 -8.022 1.00 98.06 212 MET A O 1
ATOM 1726 N N . LEU A 1 213 ? -4.405 -2.058 -6.084 1.00 98.38 213 LEU A N 1
ATOM 1727 C CA . LEU A 1 213 ? -3.970 -0.664 -6.240 1.00 98.38 213 LEU A CA 1
ATOM 1728 C C . LEU A 1 213 ? -3.073 -0.473 -7.472 1.00 98.38 213 LEU A C 1
ATOM 1730 O O . LEU A 1 213 ? -3.230 0.504 -8.206 1.00 98.38 213 LEU A O 1
ATOM 1734 N N . LYS A 1 214 ? -2.164 -1.421 -7.734 1.00 97.50 214 LYS A N 1
ATOM 1735 C CA . LYS A 1 214 ? -1.298 -1.392 -8.920 1.00 97.50 214 LYS A CA 1
ATOM 1736 C C . LYS A 1 214 ? -2.111 -1.484 -10.211 1.00 97.50 214 LYS A C 1
ATOM 1738 O O . LYS A 1 214 ? -1.893 -0.686 -11.118 1.00 97.50 214 LYS A O 1
ATOM 1743 N N . LEU A 1 215 ? -3.047 -2.430 -10.294 1.00 97.44 215 LEU A N 1
ATOM 1744 C CA . LEU A 1 215 ? -3.887 -2.611 -11.478 1.00 97.44 215 LEU A CA 1
ATOM 1745 C C . LEU A 1 215 ? -4.869 -1.452 -11.663 1.00 97.44 215 LEU A C 1
ATOM 1747 O O . LEU A 1 215 ? -5.044 -0.998 -12.787 1.00 97.44 215 LEU A O 1
ATOM 1751 N N . ALA A 1 216 ? -5.447 -0.916 -10.587 1.00 98.12 216 ALA A N 1
ATOM 1752 C CA . ALA A 1 216 ? -6.312 0.259 -10.660 1.00 98.12 216 ALA A CA 1
ATOM 1753 C C . ALA A 1 216 ? -5.564 1.480 -11.222 1.00 98.12 216 ALA A C 1
ATOM 1755 O O . ALA A 1 216 ? -6.101 2.201 -12.059 1.00 98.12 216 ALA A O 1
ATOM 1756 N N . SER A 1 217 ? -4.302 1.676 -10.835 1.00 98.06 217 SER A N 1
ATOM 1757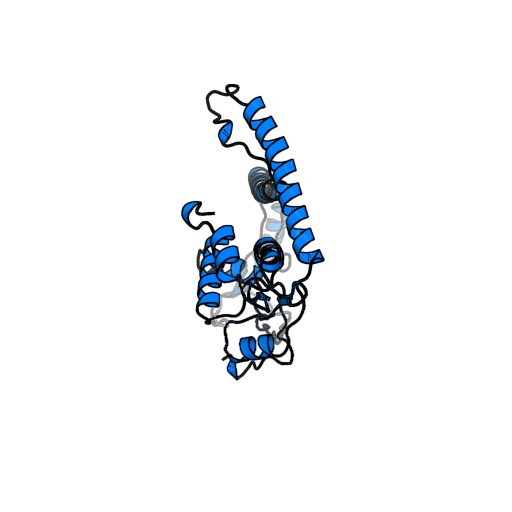 C CA . SER A 1 217 ? -3.471 2.739 -11.404 1.00 98.06 217 SER A CA 1
ATOM 1758 C C . SER A 1 217 ? -3.098 2.466 -12.865 1.00 98.06 217 SER A C 1
ATOM 1760 O O . SER A 1 217 ? -3.295 3.334 -13.710 1.00 98.06 217 SER A O 1
ATOM 1762 N N . GLN A 1 218 ? -2.603 1.263 -13.181 1.00 97.69 218 GLN A N 1
ATOM 1763 C CA . GLN A 1 218 ? -2.094 0.928 -14.518 1.00 97.69 218 GLN A CA 1
ATOM 1764 C C . GLN A 1 218 ? -3.188 0.774 -15.580 1.00 97.69 218 GLN A C 1
ATOM 1766 O O . GLN A 1 218 ? -2.952 1.105 -16.735 1.00 97.69 218 GLN A O 1
ATOM 1771 N N . GLN A 1 219 ? -4.349 0.237 -15.205 1.00 97.56 219 GLN A N 1
ATOM 1772 C CA . GLN A 1 219 ? -5.414 -0.139 -16.142 1.00 97.56 219 GLN A CA 1
ATOM 1773 C C . GLN A 1 219 ? -6.610 0.813 -16.092 1.00 97.56 219 GLN A C 1
ATOM 1775 O O . GLN A 1 219 ? -7.292 0.978 -17.097 1.00 97.56 219 GLN A O 1
ATOM 1780 N N . LEU A 1 220 ? -6.879 1.435 -14.937 1.00 97.31 220 LEU A N 1
ATOM 1781 C CA . LEU A 1 220 ? -8.065 2.279 -14.732 1.00 97.31 220 LEU A CA 1
ATOM 1782 C C . LEU A 1 220 ? -7.724 3.756 -14.486 1.00 97.31 220 LEU A C 1
ATOM 1784 O O . LEU A 1 220 ? -8.632 4.564 -14.305 1.00 97.31 220 LEU A O 1
ATOM 1788 N N . GLY A 1 221 ? -6.437 4.120 -14.436 1.00 97.44 221 GLY A N 1
ATOM 1789 C CA . GLY A 1 221 ? -5.996 5.495 -14.188 1.00 97.44 221 GLY A CA 1
ATOM 1790 C C . GLY A 1 221 ? -6.370 6.043 -12.805 1.00 97.44 221 GLY A C 1
ATOM 1791 O O . GLY A 1 221 ? -6.367 7.255 -12.608 1.00 97.44 221 GLY A O 1
ATOM 1792 N N . MET A 1 222 ? -6.706 5.180 -11.840 1.00 98.19 222 MET A N 1
ATOM 1793 C CA . MET A 1 222 ? -7.114 5.604 -10.499 1.00 98.19 222 MET A CA 1
ATOM 1794 C C . MET A 1 222 ? -5.903 5.763 -9.578 1.00 98.19 222 MET A C 1
ATOM 1796 O O . MET A 1 222 ? -5.082 4.853 -9.440 1.00 98.19 222 MET A O 1
ATOM 1800 N N . GLY A 1 223 ? -5.821 6.900 -8.884 1.00 97.56 223 GLY A N 1
ATOM 1801 C CA . GLY A 1 223 ? -4.836 7.088 -7.819 1.00 97.56 223 GLY A CA 1
ATOM 1802 C C . GLY A 1 223 ? -5.086 6.122 -6.645 1.00 97.56 223 GLY A C 1
ATOM 1803 O O . GLY A 1 223 ? -6.245 5.787 -6.381 1.00 97.56 223 GLY A O 1
ATOM 1804 N N . PRO A 1 224 ? -4.054 5.701 -5.884 1.00 97.44 224 PRO A N 1
ATOM 1805 C CA . PRO A 1 224 ? -4.218 4.698 -4.826 1.00 97.44 224 PRO A CA 1
ATOM 1806 C C . PRO A 1 224 ? -5.279 5.054 -3.774 1.00 97.44 224 PRO A C 1
ATOM 1808 O O . PRO A 1 224 ? -6.061 4.198 -3.363 1.00 97.44 224 PRO A O 1
ATOM 1811 N N . GLN A 1 225 ? -5.356 6.328 -3.376 1.00 97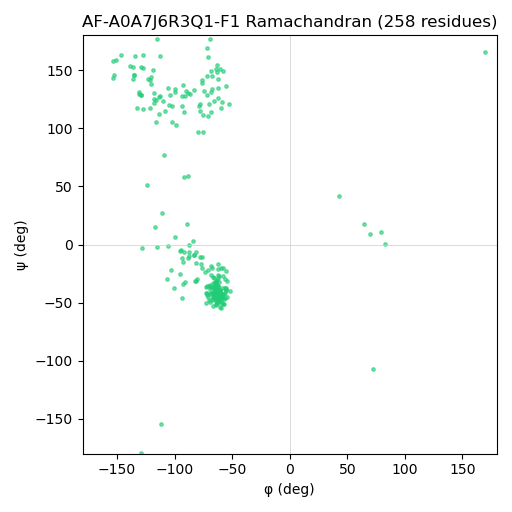.19 225 GLN A N 1
ATOM 1812 C CA . GLN A 1 225 ? -6.361 6.806 -2.422 1.00 97.19 225 GLN A CA 1
ATOM 1813 C C . GLN A 1 225 ? -7.786 6.687 -2.980 1.00 97.19 225 GLN A C 1
ATOM 1815 O O . GLN A 1 225 ? -8.681 6.215 -2.283 1.00 97.19 225 GLN A O 1
ATOM 1820 N N . GLN A 1 226 ? -7.990 7.078 -4.240 1.00 98.06 226 GLN A N 1
ATOM 1821 C CA . GLN A 1 226 ? -9.288 6.986 -4.905 1.00 98.06 226 GLN A CA 1
ATOM 1822 C C . GLN A 1 226 ? -9.719 5.525 -5.067 1.00 98.06 226 GLN A C 1
ATOM 1824 O O . GLN A 1 226 ? -10.860 5.188 -4.757 1.00 98.06 226 GLN A O 1
ATOM 1829 N N . ALA A 1 227 ? -8.805 4.653 -5.505 1.00 98.25 227 ALA A N 1
ATOM 1830 C CA . ALA A 1 227 ? -9.067 3.225 -5.646 1.00 98.25 227 ALA A CA 1
ATOM 1831 C C . ALA A 1 227 ? -9.491 2.597 -4.308 1.00 98.25 227 ALA A C 1
ATOM 1833 O O . ALA A 1 227 ? -10.476 1.864 -4.262 1.00 98.25 227 ALA A O 1
ATOM 1834 N N . MET A 1 228 ? -8.810 2.943 -3.208 1.00 97.94 228 MET A N 1
ATOM 1835 C CA . MET A 1 228 ? -9.170 2.446 -1.878 1.00 97.94 228 MET A CA 1
ATOM 1836 C C . MET A 1 228 ? -10.530 2.965 -1.399 1.00 97.94 228 MET A C 1
ATOM 1838 O O . MET A 1 228 ? -11.330 2.184 -0.903 1.00 97.94 228 MET A O 1
ATOM 1842 N N . GLN A 1 229 ? -10.844 4.245 -1.619 1.00 97.75 229 GLN A N 1
ATOM 1843 C CA . GLN A 1 229 ? -12.163 4.803 -1.290 1.00 97.75 229 GLN A CA 1
ATOM 1844 C C . GLN A 1 229 ? -13.295 4.131 -2.076 1.00 97.75 229 GLN A C 1
ATOM 1846 O O . GLN A 1 229 ? -14.370 3.879 -1.535 1.00 97.75 229 GLN A O 1
ATOM 1851 N N . VAL A 1 230 ? -13.077 3.844 -3.363 1.00 98.00 230 VAL A N 1
ATOM 1852 C CA . VAL A 1 230 ? -14.051 3.116 -4.187 1.00 98.00 230 VAL A CA 1
ATOM 1853 C C . VAL A 1 230 ? -14.232 1.695 -3.660 1.00 98.00 230 VAL A C 1
ATOM 1855 O O . VAL A 1 230 ? -15.370 1.278 -3.461 1.00 98.00 230 VAL A O 1
ATOM 1858 N N . ALA A 1 231 ? -13.137 0.980 -3.394 1.00 98.00 231 ALA A N 1
ATOM 1859 C CA . ALA A 1 231 ? -13.182 -0.378 -2.865 1.00 98.00 231 ALA A CA 1
ATOM 1860 C C . ALA A 1 231 ? -13.896 -0.437 -1.504 1.00 98.00 231 ALA A C 1
ATOM 1862 O O . ALA A 1 231 ? -14.751 -1.290 -1.294 1.00 98.00 231 ALA A O 1
ATOM 1863 N N . GLU A 1 232 ? -13.627 0.516 -0.611 1.00 96.69 232 GLU A N 1
ATOM 1864 C CA . GLU A 1 232 ? -14.292 0.619 0.690 1.00 96.69 232 GLU A CA 1
ATOM 1865 C C . GLU A 1 232 ? -15.804 0.842 0.536 1.00 96.69 232 GLU A C 1
ATOM 1867 O O . GLU A 1 232 ? -16.596 0.163 1.184 1.00 96.69 232 GLU A O 1
ATOM 1872 N N . ARG A 1 233 ? -16.241 1.692 -0.405 1.00 97.44 233 ARG A N 1
ATOM 1873 C CA . ARG A 1 233 ? -17.675 1.847 -0.720 1.00 97.44 233 ARG A CA 1
ATOM 1874 C C . ARG A 1 233 ? -18.308 0.574 -1.277 1.00 97.44 233 ARG A C 1
ATOM 1876 O O . ARG A 1 233 ? -19.454 0.279 -0.943 1.00 97.44 233 ARG A O 1
ATOM 1883 N N . LEU A 1 234 ? -17.595 -0.162 -2.129 1.00 97.50 234 LEU A N 1
ATOM 1884 C CA . LEU A 1 234 ? -18.078 -1.434 -2.671 1.00 97.50 234 LEU A CA 1
ATOM 1885 C C . LEU A 1 234 ? -18.223 -2.484 -1.567 1.00 97.50 234 LEU A C 1
ATOM 1887 O O . LEU A 1 234 ? -19.230 -3.185 -1.531 1.00 97.50 234 LEU A O 1
ATOM 1891 N N . TYR A 1 235 ? -17.267 -2.540 -0.641 1.00 96.50 235 TYR A N 1
ATOM 1892 C CA . TYR A 1 235 ? -17.330 -3.393 0.542 1.00 96.50 235 TYR A CA 1
ATOM 1893 C C . TYR A 1 235 ? -18.510 -3.023 1.449 1.00 96.50 235 TYR A C 1
ATOM 1895 O O . TYR A 1 235 ? -19.313 -3.893 1.778 1.00 96.50 235 TYR A O 1
ATOM 1903 N N . LEU A 1 236 ? -18.685 -1.734 1.765 1.00 94.19 236 LEU A N 1
ATOM 1904 C CA . LEU A 1 236 ? -19.810 -1.244 2.573 1.00 94.19 236 LEU A CA 1
ATOM 1905 C C . LEU A 1 236 ? -21.175 -1.489 1.912 1.00 94.19 236 LEU A C 1
ATOM 1907 O O . LEU A 1 236 ? -22.184 -1.612 2.598 1.00 94.19 236 LEU A O 1
ATOM 1911 N N . SER A 1 237 ? -21.204 -1.584 0.583 1.00 94.88 237 SER A N 1
ATOM 1912 C CA . SER A 1 237 ? -22.403 -1.938 -0.185 1.00 94.88 237 SER A CA 1
ATOM 1913 C C . SER A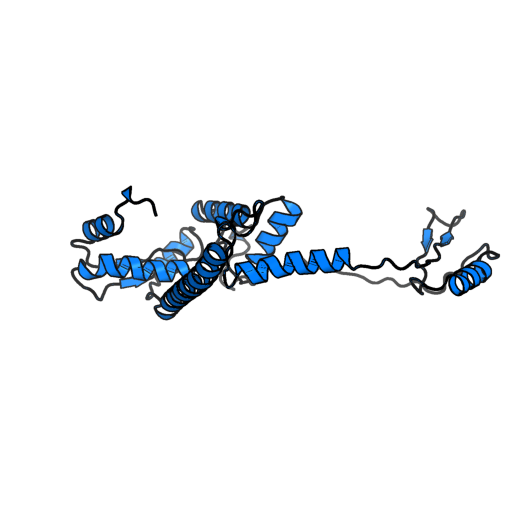 1 237 ? -22.588 -3.455 -0.353 1.00 94.88 237 SER A C 1
ATOM 1915 O O . SER A 1 237 ? -23.551 -3.879 -0.982 1.00 94.88 237 SER A O 1
ATOM 1917 N N . GLY A 1 238 ? -21.673 -4.275 0.176 1.00 92.19 238 GLY A N 1
ATOM 1918 C CA . GLY A 1 238 ? -21.734 -5.737 0.120 1.00 92.19 238 GLY A CA 1
ATOM 1919 C C . GLY A 1 238 ? -21.288 -6.372 -1.203 1.00 92.19 238 GLY A C 1
ATOM 1920 O O . GLY A 1 238 ? -21.488 -7.569 -1.377 1.00 92.19 238 GLY A O 1
ATOM 1921 N N . TYR A 1 239 ? -20.682 -5.617 -2.128 1.00 93.62 239 TYR A N 1
ATOM 1922 C CA . TYR A 1 239 ? -20.254 -6.140 -3.437 1.00 93.62 239 TYR A CA 1
ATOM 1923 C C . TYR A 1 239 ? -18.927 -6.901 -3.397 1.00 93.62 239 TYR A C 1
ATOM 1925 O O . TYR A 1 239 ? -18.698 -7.774 -4.229 1.00 93.62 239 TYR A O 1
ATOM 1933 N N . ILE A 1 240 ? -18.031 -6.551 -2.473 1.00 95.38 240 ILE A N 1
ATOM 1934 C CA . ILE A 1 240 ? -16.719 -7.192 -2.331 1.00 95.38 240 ILE A CA 1
ATOM 1935 C C . ILE A 1 240 ? -16.423 -7.499 -0.862 1.00 95.38 240 ILE A C 1
ATOM 1937 O O . ILE A 1 240 ? -17.025 -6.924 0.045 1.00 95.38 240 ILE A O 1
ATOM 1941 N N . THR A 1 241 ? -15.466 -8.393 -0.623 1.00 94.69 241 THR A N 1
ATOM 1942 C CA . THR A 1 241 ? -14.884 -8.611 0.708 1.00 94.69 241 THR A CA 1
ATOM 1943 C C . THR A 1 241 ? -13.991 -7.438 1.117 1.00 94.69 241 THR A C 1
ATOM 1945 O O . THR A 1 241 ? -13.640 -6.592 0.293 1.00 94.69 241 THR A O 1
ATOM 1948 N N . TYR A 1 242 ? -13.577 -7.407 2.383 1.00 96.56 242 TYR A N 1
ATOM 1949 C CA . TYR A 1 242 ? -12.766 -6.333 2.943 1.00 96.56 242 TYR A CA 1
ATOM 1950 C C . TYR A 1 242 ? -11.499 -6.071 2.101 1.00 96.56 242 TYR A C 1
ATOM 1952 O O . TYR A 1 242 ? -10.688 -6.984 1.914 1.00 96.56 242 TYR A O 1
ATOM 1960 N N . PRO A 1 243 ? -11.302 -4.845 1.573 1.00 97.00 243 PRO A N 1
ATOM 1961 C CA . PRO A 1 243 ? -10.306 -4.583 0.533 1.00 97.00 243 PRO A CA 1
ATOM 1962 C C . PRO A 1 243 ? -8.890 -4.334 1.073 1.00 97.00 243 PRO A C 1
ATOM 1964 O O . PRO A 1 243 ? -7.987 -4.040 0.291 1.00 97.00 243 PRO A O 1
ATOM 1967 N N . ARG A 1 244 ? -8.685 -4.435 2.394 1.00 96.81 244 ARG A N 1
ATOM 1968 C CA . ARG A 1 244 ? -7.389 -4.254 3.067 1.00 96.81 244 ARG A CA 1
ATOM 1969 C C . ARG A 1 244 ? -6.881 -5.598 3.587 1.00 96.81 244 ARG A C 1
ATOM 1971 O O . ARG A 1 244 ? -6.972 -5.911 4.768 1.00 96.81 244 ARG A O 1
ATOM 1978 N N . THR A 1 245 ? -6.361 -6.412 2.675 1.00 95.31 245 THR A N 1
ATOM 1979 C CA . THR A 1 245 ? -5.764 -7.722 2.965 1.00 95.31 245 THR A CA 1
ATOM 1980 C C . THR A 1 245 ? -4.443 -7.937 2.227 1.00 95.31 245 THR A C 1
ATOM 1982 O O . THR A 1 245 ? -4.256 -7.489 1.089 1.00 95.31 245 THR A O 1
ATOM 1985 N N . GLU A 1 246 ? -3.524 -8.649 2.875 1.00 94.19 246 GLU A N 1
ATOM 1986 C CA . GLU A 1 246 ? -2.278 -9.148 2.279 1.00 94.19 246 GLU A CA 1
ATOM 1987 C C . GLU A 1 246 ? -2.428 -10.580 1.740 1.00 94.19 246 GLU A C 1
ATOM 1989 O O . GLU A 1 246 ? -1.573 -11.061 0.996 1.00 94.19 246 GLU A O 1
ATOM 1994 N N . THR A 1 247 ? -3.532 -11.255 2.079 1.00 94.06 247 THR A N 1
ATOM 1995 C CA . THR A 1 247 ? -3.773 -12.662 1.749 1.00 94.06 247 THR A CA 1
ATOM 1996 C C . THR A 1 247 ? -3.972 -12.854 0.247 1.00 94.06 247 THR A C 1
ATOM 1998 O O . THR A 1 247 ? -4.785 -12.180 -0.377 1.00 94.06 247 THR A O 1
ATOM 2001 N N . THR A 1 248 ? -3.262 -13.825 -0.327 1.00 93.38 248 THR A N 1
ATOM 2002 C CA . THR A 1 248 ? -3.340 -14.209 -1.752 1.00 93.38 248 THR A CA 1
ATOM 2003 C C . THR A 1 248 ? -3.841 -15.643 -1.951 1.00 93.38 248 THR A C 1
ATOM 2005 O O . THR A 1 248 ? -3.715 -16.220 -3.034 1.00 93.38 248 THR A O 1
ATOM 2008 N N . LYS A 1 249 ? -4.419 -16.241 -0.902 1.00 92.81 249 LYS A N 1
ATOM 2009 C CA . LYS A 1 249 ? -4.928 -17.613 -0.898 1.00 92.81 249 LYS A CA 1
ATOM 2010 C C . LYS A 1 249 ? -6.358 -17.650 -0.371 1.00 92.81 249 LYS A C 1
ATOM 2012 O O . LYS A 1 249 ? -6.628 -17.161 0.720 1.00 92.81 249 LYS A O 1
ATOM 2017 N N . TYR A 1 250 ? -7.250 -18.288 -1.121 1.00 91.12 250 TYR A N 1
ATOM 2018 C CA . TYR A 1 250 ? -8.609 -18.547 -0.655 1.00 91.12 250 TYR A CA 1
ATOM 2019 C C . TYR A 1 250 ? -8.594 -19.548 0.510 1.00 91.12 250 TYR A C 1
ATOM 2021 O O . TYR A 1 250 ? -7.894 -20.567 0.424 1.00 91.12 250 TYR A O 1
ATOM 2029 N N . PRO A 1 251 ? -9.336 -19.290 1.601 1.00 87.81 251 PRO A N 1
ATOM 2030 C CA . PRO A 1 251 ? -9.437 -20.250 2.685 1.00 87.81 251 PRO A CA 1
ATOM 2031 C C . PRO A 1 251 ? -10.231 -21.483 2.217 1.00 87.81 251 PRO A C 1
ATOM 2033 O O . PRO A 1 251 ? -11.131 -21.343 1.390 1.00 87.81 251 PRO A O 1
ATOM 2036 N N . PRO A 1 252 ? -9.953 -22.690 2.748 1.00 86.00 252 PRO A N 1
ATOM 2037 C CA . PRO A 1 252 ? -10.628 -23.918 2.309 1.00 86.00 252 PRO A CA 1
ATOM 2038 C C . PRO A 1 252 ? -12.156 -23.889 2.450 1.00 86.00 252 PRO A C 1
ATOM 2040 O O . PRO A 1 252 ? -12.850 -24.577 1.712 1.00 86.00 252 PRO A O 1
ATOM 2043 N N . ALA A 1 253 ? -12.671 -23.100 3.396 1.00 83.69 253 ALA A N 1
ATOM 2044 C CA . ALA A 1 253 ? -14.101 -22.947 3.650 1.00 83.69 253 ALA A CA 1
ATOM 2045 C C . ALA A 1 253 ? -14.807 -21.966 2.691 1.00 83.69 253 ALA A C 1
ATOM 2047 O O . ALA A 1 253 ? -16.026 -21.828 2.763 1.00 83.69 253 ALA A O 1
ATOM 2048 N N . PHE A 1 254 ? -14.066 -21.254 1.833 1.00 84.81 254 PHE A N 1
ATOM 2049 C CA . PHE A 1 254 ? -14.648 -20.305 0.887 1.00 84.81 254 PHE A CA 1
ATOM 2050 C C . PHE A 1 254 ? -15.246 -21.039 -0.313 1.00 84.81 254 PHE A C 1
ATOM 2052 O O . PHE A 1 254 ? -14.536 -21.743 -1.034 1.00 84.81 254 PHE A O 1
ATOM 2059 N N . ASP A 1 255 ? -16.545 -20.851 -0.545 1.00 86.00 255 ASP A N 1
ATOM 2060 C CA . ASP A 1 255 ? -17.223 -21.429 -1.702 1.00 86.00 255 ASP A CA 1
ATOM 2061 C C . ASP A 1 255 ? -16.953 -20.587 -2.956 1.00 86.00 255 ASP A C 1
ATOM 2063 O O . ASP A 1 255 ? -17.598 -19.573 -3.214 1.00 86.00 255 ASP A O 1
ATOM 2067 N N . LEU A 1 256 ? -15.972 -21.021 -3.749 1.00 85.19 256 LEU A N 1
ATOM 2068 C CA . LEU A 1 256 ? -15.620 -20.370 -5.011 1.00 85.19 256 LEU A CA 1
ATOM 2069 C C . LEU A 1 256 ? -16.708 -20.494 -6.085 1.00 85.19 256 LEU A C 1
ATOM 2071 O O . LEU A 1 256 ? -16.673 -19.723 -7.035 1.00 85.19 256 LEU A O 1
ATOM 2075 N N . ARG A 1 257 ? -17.630 -21.462 -5.986 1.00 84.38 257 ARG A N 1
ATOM 2076 C CA . ARG A 1 257 ? -18.693 -21.642 -6.988 1.00 84.38 257 ARG A CA 1
ATOM 2077 C C . ARG A 1 257 ? -19.864 -20.705 -6.741 1.00 84.38 257 ARG A C 1
ATOM 2079 O O . ARG A 1 257 ? -20.503 -20.302 -7.695 1.00 84.38 257 ARG A O 1
ATOM 2086 N N . GLU A 1 258 ? -20.127 -20.378 -5.479 1.00 76.44 258 GLU A N 1
ATOM 2087 C CA . GLU A 1 258 ? -21.140 -19.391 -5.084 1.00 76.44 258 GLU A CA 1
ATOM 2088 C C . GLU A 1 258 ? -20.681 -17.949 -5.384 1.00 76.44 258 GLU A C 1
ATOM 2090 O O . GLU A 1 258 ? -21.502 -17.050 -5.536 1.00 76.44 258 GLU A O 1
ATOM 2095 N N . ALA A 1 259 ? -19.365 -17.725 -5.476 1.00 67.00 259 ALA A N 1
ATOM 2096 C CA . ALA A 1 259 ? -18.759 -16.410 -5.691 1.00 67.00 259 ALA A CA 1
ATOM 2097 C C . ALA A 1 259 ? -18.612 -15.986 -7.171 1.00 67.00 259 ALA A C 1
ATOM 2099 O O . ALA A 1 259 ? -18.172 -14.862 -7.422 1.00 67.00 259 ALA A O 1
ATOM 2100 N N . VAL A 1 260 ? -18.918 -16.873 -8.127 1.00 50.75 260 VAL A N 1
ATOM 2101 C CA . VAL A 1 260 ? -18.846 -16.641 -9.586 1.00 50.75 260 VAL A CA 1
ATOM 2102 C C . VAL A 1 260 ? -20.250 -16.657 -10.165 1.00 50.75 260 VAL A C 1
ATOM 2104 O O . VAL A 1 260 ? -20.542 -15.756 -10.981 1.00 50.75 260 VAL A O 1
#

Radius of gyration: 31.0 Å; Cα contacts (8 Å, |Δi|>4): 243; chains: 1; bounding box: 63×62×87 Å

Sequence (260 aa):
ANPKQRMPQHLRAESKGCNHLVLWLDCDREGENICYEVMQNVVPQLSDRKNVWRAKFSSLVAKDLQHAYRNLGYPNQNEALSVDARQEIDLKTGVAFTRFQTRYFQGKYGDLDSSLVSYGPCQTPTLWFCVRRHNDIQTFQPETYYTIDVKLEGSQLASPLWLEWARGQLFDLQAATTFKSMIDSHQWATVTDVSEKEERRSRPGAMNTVLMLKLASQQLGMGPQQAMQVAERLYLSGYITYPRTETTKYPPAFDLREAV

Secondary structure (DSSP, 8-state):
--GGG-HHHHHHHHTTT-S-EEE---SSHHHHHHHHHHHHHHGGGSSSTT-EEE---SS-SHHHHHHHHHT-B---HHHHHHHHHHHHHHHHHHHHHHHHHHHHHTTT-TT--GGG----TTHHHHHHHHHHHHHHHHH--PPP-B---EEE-STT-SS-EEEPPTT--BS-HHHHHHHHHHHTT----------------PPP----HHHHHHHHHHHH---HHHHHHHHHHHHHTTSSS-S-----S--TT--TTTT-

Solvent-accessible surface area (backbone atoms only — not comparable to full-atom values): 15548 Å² total; per-residue (Å²): 132,70,81,85,66,48,56,66,59,50,47,36,58,72,26,53,83,32,57,67,47,74,41,80,54,62,80,47,49,66,30,36,31,49,48,53,59,50,42,75,41,27,40,84,41,27,80,41,70,80,42,62,35,20,41,58,54,57,41,71,46,70,71,43,48,54,50,13,67,75,56,59,46,64,77,51,64,69,46,17,51,52,45,52,52,50,54,51,50,48,49,54,55,18,49,53,52,16,54,49,49,22,62,71,36,52,87,72,43,96,89,49,70,28,84,75,51,72,45,36,87,63,59,49,61,56,52,44,56,56,52,48,54,48,47,57,61,71,70,56,75,88,74,73,67,43,69,65,82,46,77,48,77,54,95,90,47,99,60,76,43,78,48,79,46,92,79,57,66,36,72,47,66,67,62,48,50,50,56,48,62,72,48,70,83,58,91,77,84,80,89,88,78,86,86,87,78,95,80,83,85,76,77,82,73,54,79,26,35,69,57,48,41,52,46,34,36,75,76,67,71,32,53,60,67,57,45,50,54,51,44,51,53,36,19,78,70,51,76,40,54,61,64,86,41,85,59,54,70,86,58,91,86,60,62,68,76,82,74,108

Foldseek 3Di:
DPVVPVVLVVLLVVLAPAAAAEQPFAPALVSLLVLVVSLVSRLVRHPDNVRYWYFYFFFPDPVRNVVSVVDIDHRDVVSNVVVVVVVCQFVVVFCVVLVVQLVVCPVVDPPDNSNPDTDGPPVVVVVVVVVVVVVCVVPDDDQDKDFDWDWDDDPVDPDIDIDGDPVHIGRDPVVRVVVCVVCVPDNDDDDPDDDDDDDDDDDDFADALVNQQVCCCPPVVDHSVRSQVVVVVCRVVRNDTHRHDPDRDDDPPDDPPVND

InterPro domains:
  IPR000380 DNA topoisomerase, type IA [PTHR11390] (4-260)
  IPR003601 DNA topoisomerase, type IA, domain 2 [SM00436] (51-147)
  IPR006171 TOPRIM domain [PF01751] (4-58)
  IPR006171 TOPRIM domain [PS50880] (1-58)
  IPR013497 DNA topoisomerase, type IA, central [PF01131] (76-259)
  IPR013497 DNA topoisomerase, type IA, central [PR00417] (21-34)
  IPR013497 DNA topoisomerase, type IA, central [PR00417] (117-135)
  IPR013497 DNA topoisomerase, type IA, central [PR00417] (237-246)
  IPR013497 DNA topoisomerase, type IA, central [PS52039] (76-260)
  IPR013824 DNA topoisomerase, type IA, central region, subdomain 1 [G3DSA:1.10.460.10] (82-140)
  IPR013825 DNA topoisomerase, type IA, central region, subdomain 2 [G3DSA:2.70.20.10] (141-202)
  IPR013826 DNA topoisomerase, type IA, central region, subdomain 3 [G3DSA:1.10.290.10] (203-259)
  IPR023405 DNA topoisomerase, type IA, core domain [SSF56712] (4-257)
  IPR023406 DNA topoisomerase, type IA, active site [PS00396] (232-246)

Organism: Perkinsus olseni (NCBI:txid32597)